Protein AF-A0A661CB21-F1 (afdb_monomer_lite)

pLDDT: mean 82.82, std 13.46, range [37.0, 96.12]

Structure (mmCIF, N/CA/C/O backbone):
data_AF-A0A661CB21-F1
#
_entry.id   AF-A0A661CB21-F1
#
loop_
_atom_site.group_PDB
_atom_site.id
_atom_site.type_symbol
_atom_site.label_atom_id
_atom_site.label_alt_id
_atom_site.label_comp_id
_atom_site.label_asym_id
_atom_site.label_entity_id
_atom_site.label_seq_id
_atom_site.pdbx_PDB_ins_code
_atom_site.Cartn_x
_atom_site.Cartn_y
_atom_site.Cartn_z
_atom_site.occupancy
_atom_site.B_iso_or_equiv
_atom_site.auth_seq_id
_atom_site.auth_comp_id
_atom_site.auth_asym_id
_atom_site.auth_atom_id
_atom_site.pdbx_PDB_model_num
ATOM 1 N N . MET A 1 1 ? -5.556 22.177 51.778 1.00 38.69 1 MET A N 1
ATOM 2 C CA . MET A 1 1 ? -5.861 21.137 50.770 1.00 38.69 1 MET A CA 1
ATOM 3 C C . MET A 1 1 ? -4.838 21.282 49.654 1.00 38.69 1 MET A C 1
ATOM 5 O O . MET A 1 1 ? -4.786 22.371 49.102 1.00 38.69 1 MET A O 1
ATOM 9 N N . PRO A 1 2 ? -3.964 20.295 49.397 1.00 37.00 2 PRO A N 1
ATOM 10 C CA . PRO A 1 2 ? -2.941 20.418 48.364 1.00 37.00 2 PRO A CA 1
ATOM 11 C C . PRO A 1 2 ? -3.509 20.103 46.971 1.00 37.00 2 PRO A C 1
ATOM 13 O O . PRO A 1 2 ? -4.378 19.240 46.826 1.00 37.00 2 PRO A O 1
ATOM 16 N N . ASP A 1 3 ? -3.006 20.837 45.980 1.00 40.47 3 ASP A N 1
ATOM 17 C CA . ASP A 1 3 ? -3.387 20.821 44.566 1.00 40.47 3 ASP A CA 1
ATOM 18 C C . ASP A 1 3 ? -3.252 19.432 43.920 1.00 40.47 3 ASP A C 1
ATOM 20 O O . ASP A 1 3 ? -2.169 18.842 43.856 1.00 40.47 3 ASP A O 1
ATOM 24 N N . LYS A 1 4 ? -4.363 18.916 43.387 1.00 44.66 4 LYS A N 1
ATOM 25 C CA . LYS A 1 4 ? -4.406 17.726 42.531 1.00 44.66 4 LYS A CA 1
ATOM 26 C C . LYS A 1 4 ? -4.179 18.157 41.081 1.00 44.66 4 LYS A C 1
ATOM 28 O O . LYS A 1 4 ? -5.160 18.401 40.394 1.00 44.66 4 LYS A O 1
ATOM 33 N N . ASN A 1 5 ? -2.922 18.287 40.643 1.00 45.09 5 ASN A N 1
ATOM 34 C CA . ASN A 1 5 ? -2.504 18.115 39.232 1.00 45.09 5 ASN A CA 1
ATOM 35 C C . ASN A 1 5 ? -0.985 18.287 39.022 1.00 45.09 5 ASN A C 1
ATOM 37 O O . ASN A 1 5 ? -0.533 18.909 38.063 1.00 45.09 5 ASN A O 1
ATOM 41 N N . SER A 1 6 ? -0.160 17.699 39.890 1.00 41.69 6 SER A N 1
ATOM 42 C CA . SER A 1 6 ? 1.266 17.529 39.584 1.00 41.69 6 SER A CA 1
ATOM 43 C C . SER A 1 6 ? 1.466 16.204 38.845 1.00 41.69 6 SER A C 1
ATOM 45 O O . SER A 1 6 ? 1.736 15.171 39.458 1.00 41.69 6 SER A O 1
ATOM 47 N N . PHE A 1 7 ? 1.270 16.211 37.524 1.00 49.69 7 PHE A N 1
ATOM 48 C CA . PHE A 1 7 ? 1.764 15.125 36.679 1.00 49.69 7 PHE A CA 1
ATOM 49 C C . PHE A 1 7 ? 3.298 15.186 36.686 1.00 49.69 7 PHE A C 1
ATOM 51 O O . PHE A 1 7 ? 3.899 16.182 36.274 1.00 49.69 7 PHE A O 1
ATOM 58 N N . TYR A 1 8 ? 3.928 14.131 37.204 1.00 47.91 8 TYR A N 1
ATOM 59 C CA . TYR A 1 8 ? 5.377 13.946 37.192 1.00 47.91 8 TYR A CA 1
ATOM 60 C C . TYR A 1 8 ? 5.830 13.721 35.743 1.00 47.91 8 TYR A C 1
ATOM 62 O O . TYR A 1 8 ? 5.805 12.600 35.252 1.00 47.91 8 TYR A O 1
ATOM 70 N N . TYR A 1 9 ? 6.208 14.793 35.049 1.00 51.44 9 TYR A N 1
ATOM 71 C CA . TYR A 1 9 ? 6.841 14.694 33.734 1.00 51.44 9 TYR A CA 1
ATOM 72 C C . TYR A 1 9 ? 8.337 14.427 33.901 1.00 51.44 9 TYR A C 1
ATOM 74 O O . TYR A 1 9 ? 9.032 15.200 34.573 1.00 51.44 9 TYR A O 1
ATOM 82 N N . ALA A 1 10 ? 8.849 13.371 33.268 1.00 58.44 10 ALA A N 1
ATOM 83 C CA . ALA A 1 10 ? 10.286 13.135 33.180 1.00 58.44 10 ALA A CA 1
ATOM 84 C C . ALA A 1 10 ? 10.960 14.291 32.400 1.00 58.44 10 ALA A C 1
ATOM 86 O O . ALA A 1 10 ? 10.355 14.842 31.476 1.00 58.44 10 ALA A O 1
ATOM 87 N N . PRO A 1 11 ? 12.217 14.679 32.701 1.00 55.19 11 PRO A N 1
ATOM 88 C CA . PRO A 1 11 ? 12.860 15.838 32.064 1.00 55.19 11 PRO A CA 1
ATOM 89 C C . PRO A 1 11 ? 12.918 15.749 30.528 1.00 55.19 11 PRO A C 1
ATOM 91 O O . PRO A 1 11 ? 12.901 16.773 29.848 1.00 55.19 11 PRO A O 1
ATOM 94 N N . TRP A 1 12 ? 12.938 14.526 29.987 1.00 51.81 12 TRP A N 1
ATOM 95 C CA . TRP A 1 12 ? 12.972 14.243 28.550 1.00 51.81 12 TRP A CA 1
ATOM 96 C C . TRP A 1 12 ? 11.578 14.201 27.894 1.00 51.81 12 TRP A C 1
ATOM 98 O O . TRP A 1 12 ? 11.475 14.450 26.695 1.00 51.81 12 TRP A O 1
ATOM 108 N N . GLU A 1 13 ? 10.491 13.995 28.651 1.00 50.34 13 GLU A N 1
ATOM 109 C CA . GLU A 1 13 ? 9.116 14.055 28.115 1.00 50.34 13 GLU A CA 1
ATOM 110 C C . GLU A 1 13 ? 8.744 15.467 27.663 1.00 50.34 13 GLU A C 1
ATOM 112 O O . GLU A 1 13 ? 8.087 15.637 26.641 1.00 50.34 13 GLU A O 1
ATOM 117 N N . ARG A 1 14 ? 9.219 16.500 28.370 1.00 51.09 14 ARG A N 1
ATOM 118 C CA . ARG A 1 14 ? 8.955 17.898 27.991 1.00 51.09 14 ARG A CA 1
ATOM 119 C C . ARG A 1 14 ? 9.637 18.289 26.682 1.00 51.09 14 ARG A C 1
ATOM 121 O O . ARG A 1 14 ? 9.083 19.088 25.934 1.00 51.09 14 ARG A O 1
ATOM 128 N N . ALA A 1 15 ? 10.826 17.748 26.412 1.00 57.62 15 ALA A N 1
ATOM 129 C CA . ALA A 1 15 ? 11.548 17.990 25.164 1.00 57.62 15 ALA A CA 1
ATOM 130 C C . ALA A 1 15 ? 10.889 17.248 23.989 1.00 57.62 15 ALA A C 1
ATOM 132 O O . ALA A 1 15 ? 10.688 17.846 22.933 1.00 57.62 15 ALA A O 1
ATOM 133 N N . TYR A 1 16 ? 10.468 15.996 24.209 1.00 51.69 16 TYR A N 1
ATOM 134 C CA . TYR A 1 16 ? 9.710 15.212 23.234 1.00 51.69 16 TYR A CA 1
ATOM 135 C C . TYR A 1 16 ? 8.370 15.877 22.889 1.00 51.69 16 TYR A C 1
ATOM 137 O O . TYR A 1 16 ? 8.095 16.111 21.720 1.00 51.69 16 TYR A O 1
ATOM 145 N N . GLN A 1 17 ? 7.585 16.301 23.885 1.00 49.56 17 GLN A N 1
ATOM 146 C CA . GLN A 1 17 ? 6.297 16.973 23.662 1.00 49.56 17 GLN A CA 1
ATOM 147 C C . GLN A 1 17 ? 6.430 18.321 22.935 1.00 49.56 17 GLN A C 1
ATOM 149 O O . GLN A 1 17 ? 5.557 18.673 22.145 1.00 49.56 17 GLN A O 1
ATOM 154 N N . ARG A 1 18 ? 7.521 19.073 23.139 1.00 52.81 18 ARG A N 1
ATOM 155 C CA . ARG A 1 18 ? 7.732 20.377 22.474 1.00 52.81 18 ARG A CA 1
ATOM 156 C C . ARG A 1 18 ? 8.032 20.267 20.980 1.00 52.81 18 ARG A C 1
ATOM 158 O O . ARG A 1 18 ? 7.760 21.214 20.252 1.00 52.81 18 ARG A O 1
ATOM 165 N N . ILE A 1 19 ? 8.615 19.149 20.548 1.00 55.50 19 ILE A N 1
ATOM 166 C CA . ILE A 1 19 ? 8.914 18.863 19.137 1.00 55.50 19 ILE A CA 1
ATOM 167 C C . ILE A 1 19 ? 7.769 18.058 18.506 1.00 55.50 19 ILE A C 1
ATOM 169 O O . ILE A 1 19 ? 7.395 18.317 17.365 1.00 55.50 19 ILE A O 1
ATOM 173 N N . ALA A 1 20 ? 7.175 17.130 19.262 1.00 52.09 20 ALA A N 1
ATOM 174 C CA . ALA A 1 20 ? 6.066 16.300 18.811 1.00 52.09 20 ALA A CA 1
ATOM 175 C C . ALA A 1 20 ? 4.809 17.124 18.535 1.00 52.09 20 ALA A C 1
ATOM 177 O O . ALA A 1 20 ? 4.203 16.916 17.502 1.00 52.09 20 ALA A O 1
ATOM 178 N N . THR A 1 21 ? 4.462 18.111 19.365 1.00 53.28 21 THR A N 1
ATOM 179 C CA . THR A 1 21 ? 3.230 18.902 19.173 1.00 53.28 21 THR A CA 1
ATOM 180 C C . THR A 1 21 ? 3.167 19.676 17.846 1.00 53.28 21 THR A C 1
ATOM 182 O O . THR A 1 21 ? 2.174 19.512 17.144 1.00 53.28 21 THR A O 1
ATOM 185 N N . PRO A 1 22 ? 4.189 20.443 17.405 1.00 53.16 22 PRO A N 1
ATOM 186 C CA . PRO A 1 22 ? 4.148 21.094 16.093 1.00 53.16 22 PRO A CA 1
ATOM 187 C C . PRO A 1 22 ? 4.263 20.109 14.919 1.00 53.16 22 PRO A C 1
ATOM 189 O O . PRO A 1 22 ? 3.729 20.389 13.849 1.00 53.16 22 PRO A O 1
ATOM 192 N N . PHE A 1 23 ? 4.921 18.957 15.092 1.00 48.41 23 PHE A N 1
ATOM 193 C CA . PHE A 1 23 ? 4.996 17.916 14.058 1.00 48.41 23 PHE A CA 1
ATOM 194 C C . PHE A 1 23 ? 3.687 17.114 13.947 1.00 48.41 23 PHE A C 1
ATOM 196 O O . PHE A 1 23 ? 3.221 16.846 12.846 1.00 48.41 23 PHE A O 1
ATOM 203 N N . GLU A 1 24 ? 3.039 16.802 15.068 1.00 49.81 24 GLU A N 1
ATOM 204 C CA . GLU A 1 24 ? 1.700 16.207 15.146 1.00 49.81 24 GLU A CA 1
ATOM 205 C C . GLU A 1 24 ? 0.646 17.158 14.587 1.00 49.81 24 GLU A C 1
ATOM 207 O O . GLU A 1 24 ? -0.225 16.717 13.846 1.00 49.81 24 GLU A O 1
ATOM 212 N N . GLU A 1 25 ? 0.743 18.457 14.877 1.00 53.53 25 GLU A N 1
ATOM 213 C CA . GLU A 1 25 ? -0.159 19.480 14.341 1.00 53.53 25 GLU A CA 1
ATOM 214 C C . GLU A 1 25 ? 0.072 19.721 12.834 1.00 53.53 25 GLU A C 1
ATOM 216 O O . GLU A 1 25 ? -0.876 19.983 12.088 1.00 53.53 25 GLU A O 1
ATOM 221 N N . PHE A 1 26 ? 1.313 19.553 12.357 1.00 49.75 26 PHE A N 1
ATOM 222 C CA . PHE A 1 26 ? 1.671 19.539 10.933 1.00 49.75 26 PHE A CA 1
ATOM 223 C C . PHE A 1 26 ? 1.127 18.293 10.216 1.00 49.75 26 PHE A C 1
ATOM 225 O O . PHE A 1 26 ? 0.548 18.426 9.136 1.00 49.75 26 PHE A O 1
ATOM 232 N N . ILE A 1 27 ? 1.231 17.114 10.840 1.00 48.84 27 ILE A N 1
ATOM 233 C CA . ILE A 1 27 ? 0.653 15.846 10.362 1.00 48.84 27 ILE A CA 1
ATOM 234 C C . ILE A 1 27 ? -0.885 15.877 10.396 1.00 48.84 27 ILE A C 1
ATOM 236 O O . ILE A 1 27 ? -1.529 15.327 9.504 1.00 48.84 27 ILE A O 1
ATOM 240 N N . HIS A 1 28 ? -1.496 16.560 11.370 1.00 52.75 28 HIS A N 1
ATOM 241 C CA . HIS A 1 28 ? -2.956 16.68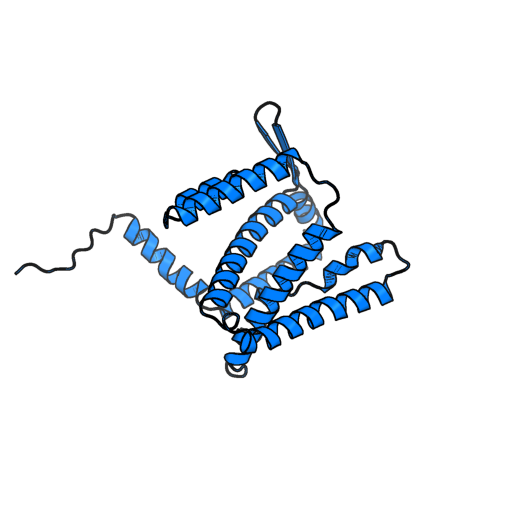2 11.487 1.00 52.75 28 HIS A CA 1
ATOM 242 C C . HIS A 1 28 ? -3.597 17.513 10.369 1.00 52.75 28 HIS A C 1
ATOM 244 O O . HIS A 1 28 ? -4.815 17.473 10.179 1.00 52.75 28 HIS A O 1
ATOM 250 N N . ARG A 1 29 ? -2.806 18.256 9.590 1.00 61.16 29 ARG A N 1
ATOM 251 C CA . ARG A 1 29 ? -3.301 18.952 8.403 1.00 61.16 29 ARG A CA 1
ATOM 252 C C . ARG A 1 29 ? -3.173 18.028 7.194 1.00 61.16 29 ARG A C 1
ATOM 254 O O . ARG A 1 29 ? -2.148 18.032 6.524 1.00 61.16 29 ARG A O 1
ATOM 261 N N . GLN A 1 30 ? -4.251 17.310 6.860 1.00 60.81 30 GLN A N 1
ATOM 262 C CA . GLN A 1 30 ? -4.368 16.495 5.631 1.00 60.81 30 GLN A CA 1
ATOM 263 C C . GLN A 1 30 ? -3.854 17.219 4.368 1.00 60.81 30 GLN A C 1
ATOM 265 O O . GLN A 1 30 ? -3.248 16.602 3.495 1.00 60.81 30 GLN A O 1
ATOM 270 N N . THR A 1 31 ? -4.038 18.541 4.282 1.00 66.38 31 THR A N 1
ATOM 271 C CA . THR A 1 31 ? -3.541 19.373 3.173 1.00 66.38 31 THR A CA 1
ATOM 272 C C . THR A 1 31 ? -2.013 19.403 3.079 1.00 66.38 31 THR A C 1
ATOM 274 O O . THR A 1 31 ? -1.461 19.391 1.983 1.00 66.38 31 THR A O 1
ATOM 277 N N . THR A 1 32 ? -1.318 19.434 4.215 1.00 73.88 32 THR A N 1
ATOM 278 C CA . THR A 1 32 ? 0.144 19.506 4.278 1.00 73.88 32 THR A CA 1
ATOM 279 C C . THR A 1 32 ? 0.782 18.222 3.758 1.00 73.88 32 THR A C 1
ATOM 281 O O . THR A 1 32 ? 1.721 18.282 2.966 1.00 73.88 32 THR A O 1
ATOM 284 N N . THR A 1 33 ? 0.235 17.067 4.144 1.00 76.88 33 THR A N 1
ATOM 285 C CA . THR A 1 33 ? 0.700 15.753 3.679 1.00 76.88 33 THR A CA 1
ATOM 286 C C . THR A 1 33 ? 0.529 15.603 2.167 1.00 76.88 33 THR A C 1
ATOM 288 O O . THR A 1 33 ? 1.455 15.162 1.490 1.00 76.88 33 THR A O 1
ATOM 291 N N . GLY A 1 34 ? -0.607 16.052 1.616 1.00 78.25 34 GLY A N 1
ATOM 292 C CA . GLY A 1 34 ? -0.852 16.032 0.169 1.00 78.25 34 GLY A CA 1
ATOM 293 C C . GLY A 1 34 ? 0.114 16.917 -0.626 1.00 78.25 34 GLY A C 1
ATOM 294 O O . GLY A 1 34 ? 0.629 16.502 -1.663 1.00 78.25 34 GLY A O 1
ATOM 295 N N . ILE A 1 35 ? 0.414 18.120 -0.122 1.00 81.06 35 ILE A N 1
ATOM 296 C CA . ILE A 1 35 ? 1.405 19.014 -0.743 1.00 81.06 35 ILE A CA 1
ATOM 297 C C . ILE A 1 35 ? 2.803 18.393 -0.682 1.00 81.06 35 ILE A C 1
ATOM 299 O O . ILE A 1 35 ? 3.520 18.417 -1.679 1.00 81.06 35 ILE A O 1
ATOM 303 N N . LEU A 1 36 ? 3.188 17.823 0.464 1.00 86.56 36 LEU A N 1
ATOM 304 C CA . LEU A 1 36 ? 4.494 17.188 0.628 1.00 86.56 36 LEU A CA 1
ATOM 305 C C . LEU A 1 36 ? 4.679 16.026 -0.357 1.00 86.56 36 LEU A C 1
ATOM 307 O O . LEU A 1 36 ? 5.707 15.968 -1.027 1.00 86.56 36 LEU A O 1
ATOM 311 N N . LEU A 1 37 ? 3.668 15.162 -0.502 1.00 86.25 37 LEU A N 1
ATOM 312 C CA . LEU A 1 37 ? 3.674 14.064 -1.474 1.00 86.25 37 LEU A CA 1
ATOM 313 C C . LEU A 1 37 ? 3.886 14.584 -2.903 1.00 86.25 37 LEU A C 1
ATOM 315 O O . LEU A 1 37 ? 4.735 14.073 -3.632 1.00 86.25 37 LEU A O 1
ATOM 319 N N . MET A 1 38 ? 3.163 15.642 -3.282 1.00 83.31 38 MET A N 1
ATOM 320 C CA . MET A 1 38 ? 3.285 16.260 -4.604 1.00 83.31 38 MET A CA 1
ATOM 321 C C . MET A 1 38 ? 4.685 16.840 -4.840 1.00 83.31 38 MET A C 1
ATOM 323 O O . MET A 1 38 ? 5.263 16.640 -5.906 1.00 83.31 38 MET A O 1
ATOM 327 N N . VAL A 1 39 ? 5.260 17.515 -3.841 1.00 90.50 39 VAL A N 1
ATOM 328 C CA . VAL A 1 39 ? 6.633 18.034 -3.911 1.00 90.50 39 VAL A CA 1
ATOM 329 C C . VAL A 1 39 ? 7.638 16.891 -4.063 1.00 90.50 39 VAL A C 1
ATOM 331 O O . VAL A 1 39 ? 8.506 16.968 -4.929 1.00 90.50 39 VAL A O 1
ATOM 334 N N . CYS A 1 40 ? 7.503 15.812 -3.288 1.00 91.94 40 CYS A N 1
ATOM 335 C CA . CYS A 1 40 ? 8.353 14.627 -3.416 1.00 91.94 40 CYS A CA 1
ATOM 336 C C . CYS A 1 40 ? 8.252 13.990 -4.810 1.00 91.94 40 CYS A C 1
ATOM 338 O O . CYS A 1 40 ? 9.284 13.667 -5.396 1.00 91.94 40 CYS A O 1
ATOM 340 N N . ALA A 1 41 ? 7.045 13.869 -5.371 1.00 90.12 41 ALA A N 1
ATOM 341 C CA . ALA A 1 41 ? 6.837 13.344 -6.720 1.00 90.12 41 ALA A CA 1
ATOM 342 C C . ALA A 1 41 ? 7.489 14.231 -7.794 1.00 90.12 41 ALA A C 1
ATOM 344 O O . ALA A 1 41 ? 8.167 13.730 -8.690 1.00 90.12 41 ALA A O 1
ATOM 345 N N . VAL A 1 42 ? 7.352 15.556 -7.678 1.00 93.06 42 VAL A N 1
ATOM 346 C CA . VAL A 1 42 ? 8.012 16.509 -8.585 1.00 93.06 42 VAL A CA 1
ATOM 347 C C . VAL A 1 42 ? 9.534 16.411 -8.473 1.00 93.06 42 VAL A C 1
ATOM 349 O O . VAL A 1 42 ? 10.214 16.368 -9.495 1.00 93.06 42 VAL A O 1
ATOM 352 N N . ILE A 1 43 ? 10.081 16.321 -7.257 1.00 94.94 43 ILE A N 1
ATOM 353 C CA . ILE A 1 43 ? 11.521 16.120 -7.044 1.00 94.94 43 ILE A CA 1
ATOM 354 C C . ILE A 1 43 ? 11.979 14.805 -7.686 1.00 94.94 43 ILE A C 1
ATOM 356 O O . ILE A 1 43 ? 12.987 14.800 -8.390 1.00 94.94 43 ILE A O 1
ATOM 360 N N . ALA A 1 44 ? 11.232 13.714 -7.499 1.00 92.56 44 ALA A N 1
ATOM 361 C CA . ALA A 1 44 ? 11.543 12.424 -8.109 1.00 92.56 44 ALA A CA 1
ATOM 362 C C . ALA A 1 44 ? 11.551 12.508 -9.644 1.00 92.56 44 ALA A C 1
ATOM 364 O O . ALA A 1 44 ? 12.485 12.013 -10.271 1.00 92.56 44 ALA A O 1
ATOM 365 N N . LEU A 1 45 ? 10.581 13.204 -10.251 1.00 93.69 45 LEU A N 1
ATOM 366 C CA . LEU A 1 45 ? 10.549 13.448 -11.697 1.00 93.69 45 LEU A CA 1
ATOM 367 C C . LEU A 1 45 ? 11.735 14.293 -12.175 1.00 93.69 45 LEU A C 1
ATOM 369 O O . LEU A 1 45 ? 12.326 13.973 -13.206 1.00 93.69 45 LEU A O 1
ATOM 373 N N . ILE A 1 46 ? 12.106 15.347 -11.440 1.00 96.12 46 ILE A N 1
ATOM 374 C CA . ILE A 1 46 ? 13.276 16.174 -11.770 1.00 96.12 46 ILE A CA 1
ATOM 375 C C . ILE A 1 46 ? 14.543 15.318 -11.734 1.00 96.12 46 ILE A C 1
ATOM 377 O O . ILE A 1 46 ? 15.311 15.340 -12.692 1.00 96.12 46 ILE A O 1
ATOM 381 N N . ILE A 1 47 ? 14.743 14.530 -10.673 1.00 94.38 47 ILE A N 1
ATOM 382 C CA . ILE A 1 47 ? 15.898 13.632 -10.550 1.00 94.38 47 ILE A CA 1
ATOM 383 C C . ILE A 1 47 ? 15.908 12.629 -11.708 1.00 94.38 47 ILE A C 1
ATOM 385 O O . ILE A 1 47 ? 16.938 12.492 -12.370 1.00 94.38 47 ILE A O 1
ATOM 389 N N . ALA A 1 48 ? 14.764 12.002 -11.999 1.00 92.50 48 ALA A N 1
ATOM 390 C CA . ALA A 1 48 ? 14.624 10.991 -13.044 1.00 92.50 48 ALA A CA 1
ATOM 391 C C . ALA A 1 48 ? 14.921 11.509 -14.461 1.00 92.50 48 ALA A C 1
ATOM 393 O O . ALA A 1 48 ? 15.358 10.739 -15.309 1.00 92.50 48 ALA A O 1
ATOM 394 N N . ASN A 1 49 ? 14.716 12.804 -14.714 1.00 95.44 49 ASN A N 1
ATOM 395 C CA . ASN A 1 49 ? 14.969 13.444 -16.011 1.00 95.44 49 ASN A CA 1
ATOM 396 C C . ASN A 1 49 ? 16.263 14.280 -16.033 1.00 95.44 49 ASN A C 1
ATOM 398 O O . ASN A 1 49 ? 16.495 15.044 -16.970 1.00 95.44 49 ASN A O 1
ATOM 402 N N . SER A 1 50 ? 17.100 14.172 -15.001 1.00 94.19 50 SER A N 1
ATOM 403 C CA . SER A 1 50 ? 18.346 14.935 -14.873 1.00 94.19 50 SER A CA 1
ATOM 404 C C . SER A 1 50 ? 19.584 14.049 -15.015 1.00 94.19 50 SER A C 1
ATOM 406 O O . SER A 1 50 ? 19.507 12.823 -14.976 1.00 94.19 50 SER A O 1
ATOM 408 N N . SER A 1 51 ? 20.761 14.675 -15.082 1.00 93.50 51 SER A N 1
ATOM 409 C CA . SER A 1 51 ? 22.056 13.979 -15.040 1.00 93.50 51 SER A CA 1
ATOM 410 C C . SER A 1 51 ? 22.309 13.206 -13.736 1.00 93.50 51 SER A C 1
ATOM 412 O O . SER A 1 51 ? 23.245 12.414 -13.673 1.00 93.50 51 SER A O 1
ATOM 414 N N . TYR A 1 52 ? 21.489 13.408 -12.699 1.00 91.44 52 TYR A N 1
ATOM 415 C CA . TYR A 1 52 ? 21.565 12.659 -11.444 1.00 91.44 52 TYR A CA 1
ATOM 416 C C . TYR A 1 52 ? 20.850 11.301 -11.494 1.00 91.44 52 TYR A C 1
ATOM 418 O O . TYR A 1 52 ? 20.960 10.541 -10.530 1.00 91.44 52 TYR A O 1
ATOM 426 N N . PHE A 1 53 ? 20.148 10.976 -12.589 1.00 91.94 53 PHE A N 1
ATOM 427 C CA . PHE A 1 53 ? 19.409 9.720 -12.734 1.00 91.94 53 PHE A CA 1
ATOM 428 C C . PHE A 1 53 ? 20.287 8.492 -12.473 1.00 91.94 53 PHE A C 1
ATOM 430 O O . PHE A 1 53 ? 19.916 7.654 -11.656 1.00 91.94 53 PHE A O 1
ATOM 437 N N . ASP A 1 54 ? 21.469 8.405 -13.090 1.00 91.69 54 ASP A N 1
ATOM 438 C CA . ASP A 1 54 ? 22.332 7.225 -12.958 1.00 91.69 54 ASP A CA 1
ATOM 439 C C . ASP A 1 54 ? 22.812 7.017 -11.518 1.00 91.69 54 ASP A C 1
ATOM 441 O O . ASP A 1 54 ? 22.774 5.899 -11.003 1.00 91.69 54 ASP A O 1
ATOM 445 N N . ALA A 1 55 ? 23.208 8.097 -10.837 1.00 92.00 55 ALA A N 1
ATOM 446 C CA . ALA A 1 55 ? 23.634 8.042 -9.440 1.00 92.00 55 ALA A CA 1
ATOM 447 C C . ALA A 1 55 ? 22.482 7.621 -8.513 1.00 92.00 55 ALA A C 1
ATOM 449 O O . ALA A 1 55 ? 22.663 6.783 -7.629 1.00 92.00 55 ALA A O 1
ATOM 450 N N . TYR A 1 56 ? 21.283 8.163 -8.741 1.00 91.56 56 TYR A N 1
ATOM 451 C CA . TYR A 1 56 ? 20.084 7.805 -7.986 1.00 91.56 56 TYR A CA 1
ATOM 452 C C . TYR A 1 56 ? 19.661 6.350 -8.237 1.00 91.56 56 TYR A C 1
ATOM 454 O O . TYR A 1 56 ? 19.373 5.609 -7.297 1.00 91.56 56 TYR A O 1
ATOM 462 N N . ASN A 1 57 ? 19.695 5.909 -9.494 1.00 91.06 57 ASN A N 1
ATOM 463 C CA . ASN A 1 57 ? 19.320 4.558 -9.886 1.00 91.06 57 ASN A CA 1
ATOM 464 C C . ASN A 1 57 ? 20.297 3.511 -9.328 1.00 91.06 57 ASN A C 1
ATOM 466 O O . ASN A 1 57 ? 19.862 2.475 -8.825 1.00 91.06 57 ASN A O 1
ATOM 470 N N . GLN A 1 58 ? 21.605 3.796 -9.347 1.00 91.56 58 GLN A N 1
ATOM 471 C CA . GLN A 1 58 ? 22.621 2.944 -8.720 1.00 91.56 58 GLN A CA 1
ATOM 472 C C . GLN A 1 58 ? 22.451 2.865 -7.203 1.00 91.56 58 GLN A C 1
ATOM 474 O O . GLN A 1 58 ? 22.591 1.784 -6.635 1.00 91.56 58 GLN A O 1
ATOM 479 N N . LEU A 1 59 ? 22.114 3.979 -6.546 1.00 91.19 59 LEU A N 1
ATOM 480 C CA . LEU A 1 59 ? 21.834 3.989 -5.113 1.00 91.19 59 LEU A CA 1
ATOM 481 C C . LEU A 1 59 ? 20.629 3.097 -4.783 1.00 91.19 59 LEU A C 1
ATOM 483 O O . LEU A 1 59 ? 20.729 2.227 -3.920 1.00 91.19 59 LEU A O 1
ATOM 487 N N . LEU A 1 60 ? 19.514 3.257 -5.499 1.00 89.94 60 LEU A N 1
ATOM 488 C CA . LEU A 1 60 ? 18.302 2.460 -5.288 1.00 89.94 60 LEU A CA 1
ATOM 489 C C . LEU A 1 60 ? 18.504 0.966 -5.575 1.00 89.94 60 LEU A C 1
ATOM 491 O O . LEU A 1 60 ? 17.956 0.121 -4.866 1.00 89.94 60 LEU A O 1
ATOM 495 N N . HIS A 1 61 ? 19.312 0.626 -6.577 1.00 92.44 61 HIS A N 1
ATOM 496 C CA . HIS A 1 61 ? 19.618 -0.764 -6.926 1.00 92.44 61 HIS A CA 1
ATOM 497 C C . HIS A 1 61 ? 20.855 -1.315 -6.210 1.00 92.44 61 HIS A C 1
ATOM 499 O O . HIS A 1 61 ? 21.242 -2.463 -6.447 1.00 92.44 61 HIS A O 1
ATOM 505 N N . SER A 1 62 ? 21.4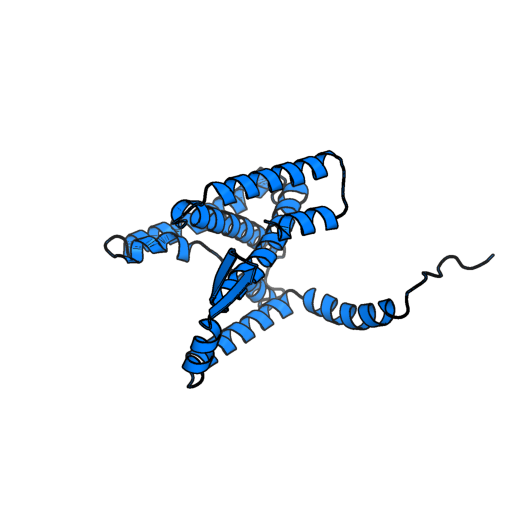59 -0.538 -5.305 1.00 89.25 62 SER A N 1
ATOM 506 C CA . SER A 1 62 ? 22.552 -1.020 -4.467 1.00 89.25 62 SER A CA 1
ATOM 507 C C . SER A 1 62 ? 22.066 -2.191 -3.618 1.00 89.25 62 SER A C 1
ATOM 509 O O . SER A 1 62 ? 20.984 -2.161 -3.026 1.00 89.25 62 SER A O 1
ATOM 511 N N . LYS A 1 63 ? 22.840 -3.276 -3.617 1.00 88.19 63 LYS A N 1
ATOM 512 C CA . LYS A 1 63 ? 22.462 -4.495 -2.911 1.00 88.19 63 LYS A CA 1
ATOM 513 C C . LYS A 1 63 ? 22.839 -4.378 -1.445 1.00 88.19 63 LYS A C 1
ATOM 515 O O . LYS A 1 63 ? 24.014 -4.217 -1.121 1.00 88.19 63 LYS A O 1
ATOM 520 N N . MET A 1 64 ? 21.851 -4.518 -0.572 1.00 85.12 64 MET A N 1
ATOM 521 C CA . MET A 1 64 ? 22.068 -4.663 0.859 1.00 85.12 64 MET A CA 1
ATOM 522 C C . MET A 1 64 ? 21.748 -6.094 1.264 1.00 85.12 64 MET A C 1
ATOM 524 O O . MET A 1 64 ? 20.639 -6.590 1.050 1.00 85.12 64 MET A O 1
ATOM 528 N N . ALA A 1 65 ? 22.744 -6.755 1.848 1.00 84.62 65 ALA A N 1
ATOM 529 C CA . ALA A 1 65 ? 22.604 -8.097 2.376 1.00 84.62 65 ALA A CA 1
ATOM 530 C C . ALA A 1 65 ? 22.763 -8.088 3.896 1.00 84.62 65 ALA A C 1
ATOM 532 O O . ALA A 1 65 ? 23.729 -7.533 4.420 1.00 84.62 65 ALA A O 1
ATOM 533 N N . ILE A 1 66 ? 21.837 -8.746 4.587 1.00 82.56 66 ILE A N 1
ATOM 534 C CA . ILE A 1 66 ? 21.950 -9.060 6.010 1.00 82.56 66 ILE A CA 1
ATOM 535 C C . ILE A 1 66 ? 22.221 -10.559 6.100 1.00 82.56 66 ILE A C 1
ATOM 537 O O . ILE A 1 66 ? 21.433 -11.375 5.619 1.00 82.56 66 ILE A O 1
ATOM 541 N N . SER A 1 67 ? 23.362 -10.925 6.681 1.00 84.44 67 SER A N 1
ATOM 542 C CA . SER A 1 67 ? 23.766 -12.321 6.858 1.00 84.44 67 SER A CA 1
ATOM 543 C C . SER A 1 67 ? 23.994 -12.639 8.330 1.00 84.44 67 SER A C 1
ATOM 545 O O . SER A 1 67 ? 24.801 -11.977 8.984 1.00 84.44 67 SER A O 1
ATOM 547 N N . ILE A 1 68 ? 23.324 -13.676 8.833 1.00 83.06 68 ILE A N 1
ATOM 548 C CA . ILE A 1 68 ? 23.492 -14.203 10.191 1.00 83.06 68 ILE A CA 1
ATOM 549 C C . ILE A 1 68 ? 23.752 -15.709 10.070 1.00 83.06 68 ILE A C 1
ATOM 551 O O . ILE A 1 68 ? 22.843 -16.496 9.809 1.00 83.06 68 ILE A O 1
ATOM 555 N N . GLY A 1 69 ? 25.010 -16.126 10.237 1.00 86.25 69 GLY A N 1
ATOM 556 C CA . GLY A 1 69 ? 25.408 -17.526 10.057 1.00 86.25 69 GLY A CA 1
ATOM 557 C C . GLY A 1 69 ? 25.167 -18.015 8.623 1.00 86.25 69 GLY A C 1
ATOM 558 O O . GLY A 1 69 ? 25.703 -17.441 7.679 1.00 86.25 69 GLY A O 1
ATOM 559 N N . SER A 1 70 ? 24.370 -19.075 8.458 1.00 82.38 70 SER A N 1
ATOM 560 C CA . SER A 1 70 ? 23.972 -19.618 7.146 1.00 82.38 70 SER A CA 1
ATOM 561 C C . SER A 1 70 ? 22.774 -18.904 6.511 1.00 82.38 70 SER A C 1
ATOM 563 O O . SER A 1 70 ? 22.459 -19.162 5.350 1.00 82.38 70 SER A O 1
ATOM 565 N N . TRP A 1 71 ? 22.094 -18.023 7.247 1.00 77.94 71 TRP A N 1
ATOM 566 C CA . TRP A 1 71 ? 20.951 -17.275 6.741 1.00 77.94 71 TRP A CA 1
ATOM 567 C C . TRP A 1 71 ? 21.421 -15.981 6.082 1.00 77.94 71 TRP A C 1
ATOM 569 O O . TRP A 1 71 ? 22.183 -15.213 6.675 1.00 77.94 71 TRP A O 1
ATOM 579 N N . LYS A 1 72 ? 20.971 -15.742 4.849 1.00 83.56 72 LYS A N 1
ATOM 580 C CA . LYS A 1 72 ? 21.305 -14.554 4.066 1.00 83.56 72 LYS A CA 1
ATOM 581 C C . LYS A 1 72 ? 20.052 -14.047 3.367 1.00 83.56 72 LYS A C 1
ATOM 583 O O . LYS A 1 72 ? 19.467 -14.769 2.565 1.00 83.56 72 LYS A O 1
ATOM 588 N N . ILE A 1 73 ? 19.698 -12.797 3.636 1.00 82.25 73 ILE A N 1
ATOM 589 C CA . ILE A 1 73 ? 18.712 -12.047 2.860 1.00 82.25 73 ILE A CA 1
ATOM 590 C C . ILE A 1 73 ? 19.462 -10.968 2.089 1.00 82.25 73 ILE A C 1
ATOM 592 O O . ILE A 1 73 ? 20.186 -10.175 2.686 1.00 82.25 73 ILE A O 1
ATOM 596 N N . GLU A 1 74 ? 19.317 -10.958 0.766 1.00 85.88 74 GLU A N 1
ATOM 597 C CA . GLU A 1 74 ? 19.939 -9.985 -0.134 1.00 85.88 74 GLU A CA 1
ATOM 598 C C . GLU A 1 74 ? 18.863 -9.383 -1.032 1.00 85.88 74 GLU A C 1
ATOM 600 O O . GLU A 1 74 ? 18.303 -10.071 -1.882 1.00 85.88 74 GLU A O 1
ATOM 605 N N . HIS A 1 75 ? 18.616 -8.089 -0.861 1.00 86.62 75 HIS A N 1
ATOM 606 C CA . HIS A 1 75 ? 17.688 -7.330 -1.690 1.00 86.62 75 HIS A CA 1
ATOM 607 C C . HIS A 1 75 ? 18.298 -5.976 -2.059 1.00 86.62 75 HIS A C 1
ATOM 609 O O . HIS A 1 75 ? 19.273 -5.521 -1.454 1.00 86.62 75 HIS A O 1
ATOM 615 N N . SER A 1 76 ? 17.750 -5.327 -3.085 1.00 92.06 76 SER A N 1
ATOM 616 C CA . SER A 1 76 ? 18.117 -3.946 -3.396 1.00 92.06 76 SER A CA 1
ATOM 617 C C . SER A 1 76 ? 17.622 -2.999 -2.302 1.00 92.06 76 SER A C 1
ATOM 619 O O . SER A 1 76 ? 16.633 -3.282 -1.621 1.00 92.06 76 SER A O 1
ATOM 621 N N . LEU A 1 77 ? 18.283 -1.851 -2.151 1.00 90.56 77 LEU A N 1
ATOM 622 C CA . LEU A 1 77 ? 17.831 -0.782 -1.261 1.00 90.56 77 LEU A CA 1
ATOM 623 C C . LEU A 1 77 ? 16.376 -0.384 -1.561 1.00 90.56 77 LEU A C 1
ATOM 625 O O . LEU A 1 77 ? 15.589 -0.208 -0.637 1.00 90.56 77 LEU A O 1
ATOM 629 N N . HIS A 1 78 ? 16.000 -0.315 -2.839 1.00 90.38 78 HIS A N 1
ATOM 630 C CA . HIS A 1 78 ? 14.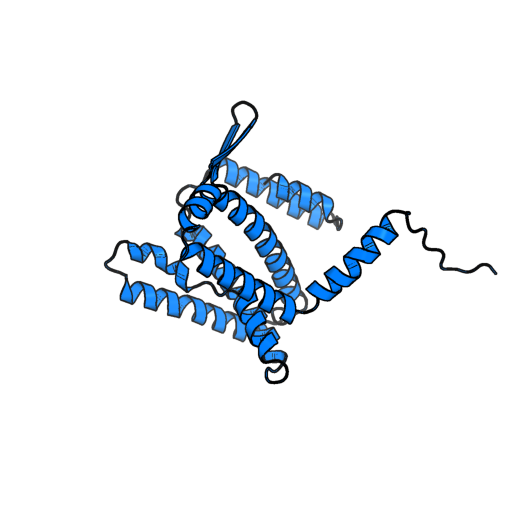631 -0.038 -3.270 1.00 90.38 78 HIS A CA 1
ATOM 631 C C . HIS A 1 78 ? 13.619 -1.051 -2.724 1.00 90.38 78 HIS A C 1
ATOM 633 O O . HIS A 1 78 ? 12.564 -0.654 -2.240 1.00 90.38 78 HIS A O 1
ATOM 639 N N . HIS A 1 79 ? 13.944 -2.345 -2.751 1.00 89.19 79 HIS A N 1
ATOM 640 C CA . HIS A 1 79 ? 13.049 -3.378 -2.234 1.00 89.19 79 HIS A CA 1
ATOM 641 C C . HIS A 1 79 ? 12.898 -3.287 -0.711 1.00 89.19 79 HIS A C 1
ATOM 643 O O . HIS A 1 79 ? 11.780 -3.302 -0.215 1.00 89.19 79 HIS A O 1
ATOM 649 N N . TRP A 1 80 ? 13.995 -3.060 0.023 1.00 90.62 80 TRP A N 1
ATOM 650 C CA . TRP A 1 80 ? 13.945 -2.817 1.472 1.00 90.62 80 TRP A CA 1
ATOM 651 C C . TRP A 1 80 ? 13.085 -1.603 1.844 1.00 90.62 80 TRP A C 1
ATOM 653 O O . TRP A 1 80 ? 12.325 -1.654 2.811 1.00 90.62 80 TRP A O 1
ATOM 663 N N . ILE A 1 81 ? 13.213 -0.508 1.087 1.00 92.06 81 ILE A N 1
ATOM 664 C CA . ILE A 1 81 ? 12.408 0.701 1.292 1.00 92.06 81 ILE A CA 1
ATOM 665 C C . ILE A 1 81 ? 10.932 0.400 1.030 1.00 92.06 81 ILE A C 1
ATOM 667 O O . ILE A 1 81 ? 10.097 0.756 1.859 1.00 92.06 81 ILE A O 1
ATOM 671 N N . ASN A 1 82 ? 10.617 -0.265 -0.083 1.00 91.81 82 ASN A N 1
ATOM 672 C CA . ASN A 1 82 ? 9.238 -0.590 -0.437 1.00 91.81 82 ASN A CA 1
ATOM 673 C C . ASN A 1 82 ? 8.607 -1.517 0.598 1.00 91.81 82 ASN A C 1
ATOM 675 O O . ASN A 1 82 ? 7.571 -1.163 1.146 1.00 91.81 82 ASN A O 1
ATOM 679 N N . ASP A 1 83 ? 9.243 -2.631 0.949 1.00 88.88 83 ASP A N 1
ATOM 680 C CA . ASP A 1 83 ? 8.681 -3.573 1.919 1.00 88.88 83 ASP A CA 1
ATOM 681 C C . ASP A 1 83 ? 8.491 -2.918 3.292 1.00 88.88 83 ASP A C 1
ATOM 683 O O . ASP A 1 83 ? 7.432 -3.053 3.909 1.00 88.88 83 ASP A O 1
ATOM 687 N N . GLY A 1 84 ? 9.470 -2.132 3.754 1.00 90.75 84 GLY A N 1
ATOM 688 C CA . GLY A 1 84 ? 9.384 -1.429 5.034 1.00 90.75 84 GLY A CA 1
ATOM 689 C C . GLY A 1 84 ? 8.277 -0.371 5.068 1.00 90.75 84 GLY A C 1
ATOM 690 O O . GLY A 1 84 ? 7.439 -0.375 5.975 1.00 90.75 84 GLY A O 1
ATOM 691 N N . LEU A 1 85 ? 8.247 0.531 4.081 1.00 91.69 85 LEU A N 1
ATOM 692 C CA . LEU A 1 85 ? 7.249 1.604 4.025 1.00 91.69 85 LEU A CA 1
ATOM 693 C C . LEU A 1 85 ? 5.844 1.062 3.745 1.00 91.69 85 LEU A C 1
ATOM 695 O O . LEU A 1 85 ? 4.897 1.501 4.399 1.00 91.69 85 LEU A O 1
ATOM 699 N N . MET A 1 86 ? 5.701 0.084 2.845 1.00 89.25 86 MET A N 1
ATOM 700 C CA . MET A 1 86 ? 4.408 -0.534 2.535 1.00 89.25 86 MET A CA 1
ATOM 701 C C . MET A 1 86 ? 3.865 -1.335 3.719 1.00 89.25 86 MET A C 1
ATOM 703 O O . MET A 1 86 ? 2.660 -1.300 3.960 1.00 89.25 86 MET A O 1
ATOM 707 N N . THR A 1 87 ? 4.722 -1.987 4.514 1.00 90.25 87 THR A N 1
ATOM 708 C CA . THR A 1 87 ? 4.290 -2.660 5.753 1.00 90.25 87 THR A CA 1
ATOM 709 C C . THR A 1 87 ? 3.680 -1.665 6.740 1.00 90.25 87 THR A C 1
ATOM 711 O O . THR A 1 87 ? 2.610 -1.914 7.295 1.00 90.25 87 THR A O 1
ATOM 714 N N . ILE A 1 88 ? 4.318 -0.505 6.935 1.00 89.88 88 ILE A N 1
ATOM 715 C CA . ILE A 1 88 ? 3.788 0.553 7.810 1.00 89.88 88 ILE A CA 1
ATOM 716 C C . ILE A 1 88 ? 2.494 1.137 7.228 1.00 89.88 88 ILE A C 1
ATOM 718 O O . ILE A 1 88 ? 1.525 1.331 7.965 1.00 89.88 88 ILE A O 1
ATOM 722 N N . PHE A 1 89 ? 2.456 1.385 5.917 1.00 87.06 89 PHE A N 1
ATOM 723 C CA . PHE A 1 89 ? 1.276 1.897 5.222 1.00 87.06 89 PHE A CA 1
ATOM 724 C C . PHE A 1 89 ? 0.074 0.958 5.389 1.00 87.06 89 PHE A C 1
ATOM 726 O O . PHE A 1 89 ? -0.959 1.376 5.913 1.00 87.06 89 PHE A O 1
ATOM 733 N N . PHE A 1 90 ? 0.224 -0.329 5.058 1.00 87.06 90 PHE A N 1
ATOM 734 C CA . PHE A 1 90 ? -0.855 -1.309 5.193 1.00 87.06 90 PHE A CA 1
ATOM 735 C C . PHE A 1 90 ? -1.224 -1.617 6.640 1.00 87.06 90 PHE A C 1
ATOM 737 O O . PHE A 1 90 ? -2.375 -1.954 6.910 1.00 87.06 90 PHE A O 1
ATOM 744 N N . PHE A 1 91 ? -0.306 -1.447 7.593 1.00 88.25 91 PHE A N 1
ATOM 745 C CA . PHE A 1 91 ? -0.655 -1.500 9.009 1.00 88.25 91 PHE A CA 1
ATOM 746 C C . PHE A 1 91 ? -1.636 -0.380 9.386 1.00 88.25 91 PHE A C 1
ATOM 748 O O . PHE A 1 91 ? -2.668 -0.649 10.004 1.00 88.25 91 PHE A O 1
ATOM 755 N N . VAL A 1 92 ? -1.358 0.863 8.977 1.00 86.31 92 VAL A N 1
ATOM 756 C CA . VAL A 1 92 ? -2.257 2.004 9.221 1.00 86.31 92 VAL A CA 1
ATOM 757 C C . VAL A 1 92 ? -3.587 1.814 8.492 1.00 86.31 92 VAL A C 1
ATOM 759 O O . VAL A 1 92 ? -4.638 1.971 9.113 1.00 86.31 92 VAL A O 1
ATOM 762 N N . VAL A 1 93 ? -3.558 1.397 7.222 1.00 84.44 93 VAL A N 1
ATOM 763 C CA . VAL A 1 93 ? -4.773 1.084 6.449 1.00 84.44 93 VAL A CA 1
ATOM 764 C C . VAL A 1 93 ? -5.574 -0.039 7.115 1.00 84.44 93 VAL A C 1
ATOM 766 O O . VAL A 1 93 ? -6.789 0.071 7.244 1.00 84.44 93 VAL A O 1
ATOM 769 N N . GLY A 1 94 ? -4.925 -1.083 7.633 1.00 88.00 94 GLY A N 1
ATOM 770 C CA . GLY A 1 94 ? -5.587 -2.173 8.354 1.00 88.00 94 GLY A CA 1
ATOM 771 C C . GLY A 1 94 ? -6.275 -1.719 9.647 1.00 88.00 94 GLY A C 1
ATOM 772 O O . GLY A 1 94 ? -7.384 -2.168 9.956 1.00 88.00 94 GLY A O 1
ATOM 773 N N . LEU A 1 95 ? -5.659 -0.797 10.396 1.00 87.25 95 LEU A N 1
ATOM 774 C CA . LEU A 1 95 ? -6.295 -0.167 11.559 1.00 87.25 95 LEU A CA 1
ATOM 775 C C . LEU A 1 95 ? -7.492 0.699 11.153 1.00 87.25 95 LEU A C 1
ATOM 777 O O . LEU A 1 95 ? -8.522 0.666 11.831 1.00 87.25 95 LEU A O 1
ATOM 781 N N . GLU A 1 96 ? -7.371 1.431 10.047 1.00 84.19 96 GLU A N 1
ATOM 782 C CA . GLU A 1 96 ? -8.433 2.277 9.508 1.00 84.19 96 GLU A CA 1
ATOM 783 C C . GLU A 1 96 ? -9.629 1.441 9.038 1.00 84.19 96 GLU A C 1
ATOM 785 O O . GLU A 1 96 ? -10.755 1.710 9.452 1.00 84.19 96 GLU A O 1
ATOM 790 N N . ILE A 1 97 ? -9.389 0.355 8.292 1.00 85.25 97 ILE A N 1
ATOM 791 C CA . ILE A 1 97 ? -10.417 -0.624 7.896 1.00 85.25 97 ILE A CA 1
ATOM 792 C C . ILE A 1 97 ? -11.139 -1.147 9.128 1.00 85.25 97 ILE A C 1
ATOM 794 O O . ILE A 1 97 ? -12.368 -1.144 9.188 1.00 85.25 97 ILE A O 1
ATOM 798 N N . LYS A 1 98 ? -10.383 -1.583 10.141 1.00 87.19 98 LYS A N 1
ATOM 799 C CA . LYS A 1 98 ? -10.975 -2.099 11.375 1.00 87.19 98 LYS A CA 1
ATOM 800 C C . LYS A 1 98 ? -11.847 -1.043 12.057 1.00 87.19 98 LYS A C 1
ATOM 802 O O . LYS A 1 98 ? -12.916 -1.384 12.559 1.00 87.19 98 LYS A O 1
ATOM 807 N N . ARG A 1 99 ? -11.422 0.222 12.080 1.00 85.88 99 ARG A N 1
ATOM 808 C CA . ARG A 1 99 ? -12.220 1.329 12.623 1.00 85.88 99 ARG A CA 1
ATOM 809 C C . ARG A 1 99 ? -13.497 1.547 11.808 1.00 85.88 99 ARG A C 1
ATOM 811 O O . ARG A 1 99 ? -14.569 1.626 12.403 1.00 85.88 99 ARG A O 1
ATOM 818 N N . GLU A 1 100 ? -13.396 1.602 10.482 1.00 83.88 100 GLU A N 1
ATOM 819 C CA . GLU A 1 100 ? -14.537 1.813 9.584 1.00 83.88 100 GLU A CA 1
ATOM 820 C C . GLU A 1 100 ? -15.574 0.688 9.683 1.00 83.88 100 GLU A C 1
ATOM 822 O O . GLU A 1 100 ? -16.772 0.956 9.739 1.00 83.88 100 GLU A O 1
ATOM 827 N N . VAL A 1 101 ? -15.123 -0.564 9.790 1.00 86.38 101 VAL A N 1
ATOM 828 C CA . VAL A 1 101 ? -15.998 -1.735 9.954 1.00 86.38 101 VAL A CA 1
ATOM 829 C C . VAL A 1 101 ? -16.663 -1.766 11.334 1.00 86.38 101 VAL A C 1
ATOM 831 O O . VAL A 1 101 ? -17.797 -2.218 11.459 1.00 86.38 101 VAL A O 1
ATOM 834 N N . LEU A 1 102 ? -15.992 -1.293 12.389 1.00 86.88 102 LEU A N 1
ATOM 835 C CA . LEU A 1 102 ? -16.549 -1.333 13.746 1.00 86.88 102 LEU A CA 1
ATOM 836 C C . LEU A 1 102 ? -17.494 -0.165 14.053 1.00 86.88 102 LEU A C 1
ATOM 838 O O . LEU A 1 102 ? -18.498 -0.366 14.731 1.00 86.88 102 LEU A O 1
ATOM 842 N N . VAL A 1 103 ? -17.149 1.051 13.625 1.00 85.12 103 VAL A N 1
ATOM 843 C CA . VAL A 1 103 ? -17.850 2.285 14.033 1.00 85.12 103 VAL A CA 1
ATOM 844 C C . VAL A 1 103 ? -18.024 3.313 12.910 1.00 85.12 103 VAL A C 1
ATOM 846 O O . VAL A 1 103 ? -18.600 4.369 13.161 1.00 85.12 103 VAL A O 1
ATOM 849 N N . GLY A 1 104 ? -17.517 3.050 11.703 1.00 80.19 104 GLY A N 1
ATOM 850 C CA . GLY A 1 104 ? -17.557 3.995 10.583 1.00 80.19 104 GLY A CA 1
ATOM 851 C C . GLY A 1 104 ? -18.601 3.656 9.521 1.00 80.19 104 GLY A C 1
ATOM 852 O O . GLY A 1 104 ? -19.603 2.991 9.796 1.00 80.19 104 GLY A O 1
ATOM 853 N N . GLU A 1 105 ? -18.371 4.116 8.292 1.00 75.88 105 GLU A N 1
ATOM 854 C CA . GLU A 1 105 ? -19.331 3.983 7.183 1.00 75.88 105 GLU A CA 1
ATOM 855 C C . GLU A 1 105 ? -19.465 2.536 6.690 1.00 75.88 105 GLU A C 1
ATOM 857 O O . GLU A 1 105 ? -20.502 2.153 6.152 1.00 75.88 105 GLU A O 1
ATOM 862 N N . LEU A 1 106 ? -18.451 1.699 6.931 1.00 79.81 106 LEU A N 1
ATOM 863 C CA . LEU A 1 106 ? -18.490 0.273 6.595 1.00 79.81 106 LEU A CA 1
ATOM 864 C C . LEU A 1 106 ? -19.191 -0.586 7.664 1.00 79.81 106 LEU A C 1
ATOM 866 O O . LEU A 1 106 ? -19.345 -1.791 7.471 1.00 79.81 106 LEU A O 1
ATOM 870 N N . SER A 1 107 ? -19.629 0.005 8.781 1.00 85.44 107 SER A N 1
ATOM 871 C CA . SER A 1 107 ? -20.256 -0.735 9.887 1.00 85.44 107 SER A CA 1
ATOM 872 C C . SER A 1 107 ? -21.670 -1.229 9.580 1.00 85.44 107 SER A C 1
ATOM 874 O O . SER A 1 107 ? -22.110 -2.242 10.126 1.00 85.44 107 SER A O 1
ATOM 876 N N . SER A 1 108 ? -22.390 -0.544 8.688 1.00 86.94 108 SER A N 1
ATOM 877 C CA . SER A 1 108 ? -23.717 -0.963 8.241 1.00 86.94 108 SER A CA 1
ATOM 878 C C . SER A 1 108 ? -23.672 -1.406 6.784 1.00 86.94 108 SER A C 1
ATOM 880 O O . SER A 1 108 ? -23.112 -0.722 5.933 1.00 86.94 108 SER A O 1
ATOM 882 N N . ILE A 1 109 ? -24.305 -2.541 6.478 1.00 85.31 109 ILE A N 1
ATOM 883 C CA . ILE A 1 109 ? -24.328 -3.110 5.119 1.00 85.31 109 ILE A CA 1
ATOM 884 C C . ILE A 1 109 ? -24.878 -2.095 4.107 1.00 85.31 109 ILE A C 1
ATOM 886 O O . ILE A 1 109 ? -24.338 -1.961 3.014 1.00 85.31 109 ILE A O 1
ATOM 890 N N . ASN A 1 110 ? -25.916 -1.344 4.488 1.00 86.12 110 ASN A N 1
ATOM 891 C CA . ASN A 1 110 ? -26.539 -0.342 3.623 1.00 86.12 110 ASN A CA 1
ATOM 892 C C . ASN A 1 110 ? -25.572 0.786 3.238 1.00 86.12 110 ASN A C 1
ATOM 894 O O . ASN A 1 110 ? -25.563 1.197 2.080 1.00 86.12 110 ASN A O 1
ATOM 898 N N . ASN A 1 111 ? -24.743 1.253 4.176 1.00 82.06 111 ASN A N 1
ATOM 899 C CA . ASN A 1 111 ? -23.754 2.291 3.892 1.00 82.06 111 ASN A CA 1
ATOM 900 C C . ASN A 1 111 ? -22.520 1.715 3.185 1.00 82.06 111 ASN A C 1
ATOM 902 O O . ASN A 1 111 ? -21.976 2.368 2.301 1.00 82.06 111 ASN A O 1
ATOM 906 N N . ALA A 1 112 ? -22.124 0.480 3.511 1.00 86.56 112 ALA A N 1
ATOM 907 C CA . ALA A 1 112 ? -20.969 -0.196 2.921 1.00 86.56 112 ALA A CA 1
ATOM 908 C C . ALA A 1 112 ? -21.176 -0.586 1.449 1.00 86.56 112 ALA A C 1
ATOM 910 O O . ALA A 1 112 ? -20.216 -0.624 0.680 1.00 86.56 112 ALA A O 1
ATOM 911 N N . LEU A 1 113 ? -22.419 -0.856 1.037 1.00 90.75 113 LEU A N 1
ATOM 912 C CA . LEU A 1 113 ? -22.750 -1.282 -0.325 1.00 90.75 113 LEU A CA 1
ATOM 913 C C . LEU A 1 113 ? -22.257 -0.297 -1.390 1.00 90.75 113 LEU A C 1
ATOM 915 O O . LEU A 1 113 ? -21.685 -0.725 -2.390 1.00 90.75 113 LEU A O 1
ATOM 919 N N . LEU A 1 114 ? -22.457 1.008 -1.183 1.00 90.62 114 LEU A N 1
ATOM 920 C CA . LEU A 1 114 ? -22.100 2.012 -2.185 1.00 90.62 114 LEU A CA 1
ATOM 921 C C . LEU A 1 114 ? -20.571 2.117 -2.389 1.00 90.62 114 LEU A C 1
ATOM 923 O O . LEU A 1 114 ? -20.143 1.992 -3.538 1.00 90.62 114 LEU A O 1
ATOM 927 N N . PRO A 1 115 ? -19.732 2.283 -1.342 1.00 89.50 115 PRO A N 1
ATOM 928 C CA . PRO A 1 115 ? -18.276 2.247 -1.485 1.00 89.50 115 PRO A CA 1
ATOM 929 C C . PRO A 1 115 ? -17.757 0.927 -2.052 1.00 89.50 115 PRO A C 1
ATOM 931 O O . PRO A 1 115 ? -16.893 0.950 -2.920 1.00 89.50 115 PRO A O 1
ATOM 934 N N . VAL A 1 116 ? -18.296 -0.216 -1.612 1.00 91.12 116 VAL A N 1
ATOM 935 C CA . VAL A 1 116 ? -17.816 -1.537 -2.051 1.00 91.12 116 VAL A CA 1
ATOM 936 C C . VAL A 1 116 ? -18.121 -1.785 -3.524 1.00 91.12 116 VAL A C 1
ATOM 938 O O . VAL A 1 116 ? -17.234 -2.192 -4.268 1.00 91.12 116 VAL A O 1
ATOM 941 N N . ILE A 1 117 ? -19.346 -1.508 -3.979 1.00 93.06 117 ILE A N 1
ATOM 942 C CA . ILE A 1 117 ? -19.699 -1.641 -5.401 1.00 93.06 117 ILE A CA 1
ATOM 943 C C . ILE A 1 117 ? -18.891 -0.646 -6.242 1.00 93.06 117 ILE A C 1
ATOM 945 O O . ILE A 1 117 ? -18.410 -1.004 -7.316 1.00 93.06 117 ILE A O 1
ATOM 949 N N . GLY A 1 118 ? -18.714 0.583 -5.742 1.00 92.38 118 GLY A N 1
ATOM 950 C CA . GLY A 1 118 ? -17.884 1.601 -6.382 1.00 92.38 118 GLY A CA 1
ATOM 951 C C . GLY A 1 118 ? -16.432 1.154 -6.545 1.00 92.38 118 GLY A C 1
ATOM 952 O O . GLY A 1 118 ? -15.892 1.274 -7.640 1.00 92.38 118 GLY A O 1
ATOM 953 N N . ALA A 1 119 ? -15.836 0.581 -5.498 1.00 91.88 119 ALA A N 1
ATOM 954 C CA . ALA A 1 119 ? -14.482 0.040 -5.523 1.00 91.88 119 ALA A CA 1
ATOM 955 C C . ALA A 1 119 ? -14.374 -1.153 -6.479 1.00 91.88 119 ALA A C 1
ATOM 957 O O . ALA A 1 119 ? -13.550 -1.125 -7.379 1.00 91.88 119 ALA A O 1
ATOM 958 N N . ILE A 1 120 ? -15.266 -2.148 -6.394 1.00 93.56 120 ILE A N 1
ATOM 959 C CA . ILE A 1 120 ? -15.252 -3.304 -7.312 1.00 93.56 120 ILE A CA 1
ATOM 960 C C . ILE A 1 120 ? -15.367 -2.849 -8.775 1.00 93.56 120 ILE A C 1
ATOM 962 O O . ILE A 1 120 ? -14.646 -3.348 -9.636 1.00 93.56 120 ILE A O 1
ATOM 966 N N . GLY A 1 121 ? -16.247 -1.888 -9.072 1.00 93.88 121 GLY A N 1
ATOM 967 C CA . GLY A 1 121 ? -16.340 -1.295 -10.407 1.00 93.88 121 GLY A CA 1
ATOM 968 C C . GLY A 1 121 ? -15.062 -0.551 -10.805 1.00 93.88 121 GLY A C 1
ATOM 969 O O . GLY A 1 121 ? -14.567 -0.741 -11.917 1.00 93.88 121 GLY A O 1
ATOM 970 N N . GLY A 1 122 ? -14.512 0.243 -9.883 1.00 91.62 122 GLY A N 1
ATOM 971 C CA . GLY A 1 122 ? -13.242 0.958 -10.026 1.00 91.62 122 GLY A CA 1
ATOM 972 C C . GLY A 1 122 ? -12.036 0.042 -10.221 1.00 91.62 122 GLY A C 1
ATOM 973 O O . GLY A 1 122 ? -11.091 0.447 -10.877 1.00 91.62 122 GLY A O 1
ATOM 974 N N . MET A 1 123 ? -12.109 -1.204 -9.758 1.00 93.06 123 MET A N 1
ATOM 975 C CA . MET A 1 123 ? -11.076 -2.220 -9.937 1.00 93.06 123 MET A CA 1
ATOM 976 C C . MET A 1 123 ? -11.224 -2.969 -11.266 1.00 93.06 123 MET A C 1
ATOM 978 O O . MET A 1 123 ? -10.299 -3.072 -12.074 1.00 93.06 123 MET A O 1
ATOM 982 N N . VAL A 1 124 ? -12.419 -3.520 -11.496 1.00 94.50 124 VAL A N 1
ATOM 983 C CA . VAL A 1 124 ? -12.687 -4.442 -12.606 1.00 94.50 124 VAL A CA 1
ATOM 984 C C . VAL A 1 124 ? -12.643 -3.713 -13.945 1.00 94.50 124 VAL A C 1
ATOM 986 O O . VAL A 1 124 ? -12.106 -4.249 -14.913 1.00 94.50 124 VAL A O 1
ATOM 989 N N . VAL A 1 125 ? -13.182 -2.491 -14.023 1.00 95.50 125 VAL A N 1
ATOM 990 C CA . VAL A 1 125 ? -13.249 -1.754 -15.293 1.00 95.50 125 VAL A CA 1
ATOM 991 C C . VAL A 1 125 ? -11.848 -1.403 -15.822 1.00 95.50 125 VAL A C 1
ATOM 993 O O . VAL A 1 125 ? -11.570 -1.766 -16.967 1.00 95.50 125 VAL A O 1
ATOM 996 N N . PRO A 1 126 ? -10.931 -0.781 -15.052 1.00 93.69 126 PRO A N 1
ATOM 997 C CA . PRO A 1 126 ? -9.570 -0.511 -15.525 1.00 93.69 126 PRO A CA 1
ATOM 998 C C . PRO A 1 126 ? -8.776 -1.776 -15.858 1.00 93.69 126 PRO A C 1
ATOM 1000 O O . PRO A 1 126 ? -8.082 -1.799 -16.874 1.00 93.69 126 PRO A O 1
ATOM 1003 N N . ALA A 1 127 ? -8.918 -2.842 -15.064 1.00 92.56 127 ALA A N 1
ATOM 1004 C CA . ALA A 1 127 ? -8.268 -4.126 -15.326 1.00 92.56 127 ALA A CA 1
ATOM 1005 C C . ALA A 1 127 ? -8.704 -4.737 -16.670 1.00 92.56 127 ALA A C 1
ATOM 1007 O O . ALA A 1 127 ? -7.866 -5.147 -17.478 1.00 92.56 127 ALA A O 1
ATOM 1008 N N . LEU A 1 128 ? -10.013 -4.758 -16.946 1.00 93.75 128 LEU A N 1
ATOM 1009 C CA . LEU A 1 128 ? -10.550 -5.270 -18.210 1.00 93.75 128 LEU A CA 1
ATOM 1010 C C . LEU A 1 128 ? -10.152 -4.398 -19.401 1.00 93.75 128 LEU A C 1
ATOM 1012 O O . LEU A 1 128 ? -9.805 -4.935 -20.451 1.00 93.75 128 LEU A O 1
ATOM 1016 N N . LEU A 1 129 ? -10.164 -3.07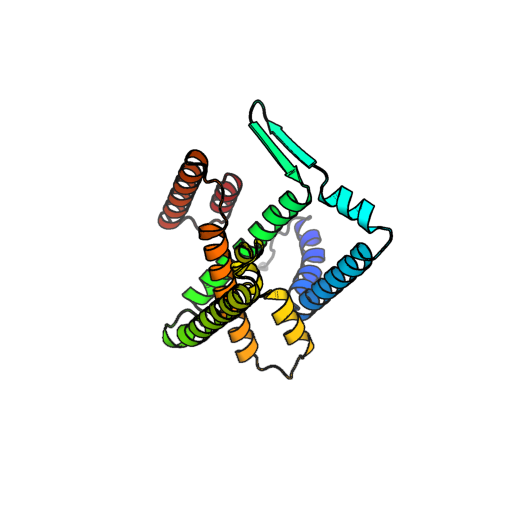0 -19.246 1.00 94.56 129 LEU A N 1
ATOM 1017 C CA . LEU A 1 129 ? -9.695 -2.157 -20.291 1.00 94.56 129 LEU A CA 1
ATOM 1018 C C . LEU A 1 129 ? -8.213 -2.382 -20.602 1.00 94.56 129 LEU A C 1
ATOM 1020 O O . LEU A 1 129 ? -7.834 -2.420 -21.771 1.00 94.56 129 LEU A O 1
ATOM 1024 N N . TYR A 1 130 ? -7.381 -2.588 -19.581 1.00 93.81 130 TYR A N 1
ATOM 1025 C CA . TYR A 1 130 ? -5.966 -2.890 -19.770 1.00 93.81 130 TYR A CA 1
ATOM 1026 C C . TYR A 1 130 ? -5.755 -4.212 -20.507 1.00 93.81 130 TYR A C 1
ATOM 1028 O O . TYR A 1 130 ? -4.991 -4.255 -21.471 1.00 93.81 130 TYR A O 1
ATOM 1036 N N . LEU A 1 131 ? -6.462 -5.275 -20.110 1.00 92.62 131 LEU A N 1
ATOM 1037 C CA . LEU A 1 131 ? -6.406 -6.570 -20.795 1.00 92.62 131 LEU A CA 1
ATOM 1038 C C . LEU A 1 131 ? -6.917 -6.489 -22.232 1.00 92.62 131 LEU A C 1
ATOM 1040 O O . LEU A 1 131 ? -6.357 -7.129 -23.113 1.00 92.62 131 LEU A O 1
ATOM 1044 N N . TRP A 1 132 ? -7.941 -5.680 -22.491 1.00 92.88 132 TRP A N 1
ATOM 1045 C CA . TRP A 1 132 ? -8.440 -5.474 -23.846 1.00 92.88 132 TRP A CA 1
ATOM 1046 C C . TRP A 1 132 ? -7.391 -4.818 -24.754 1.00 92.88 132 TRP A C 1
ATOM 1048 O O . TRP A 1 132 ? -7.263 -5.195 -25.915 1.00 92.88 132 TRP A O 1
ATOM 1058 N N . VAL A 1 133 ? -6.606 -3.875 -24.222 1.00 92.88 133 VAL A N 1
ATOM 1059 C CA . VAL A 1 133 ? -5.536 -3.200 -24.976 1.00 92.88 133 VAL A CA 1
ATOM 1060 C C . VAL A 1 133 ? -4.274 -4.062 -25.102 1.00 92.88 133 VAL A C 1
ATOM 1062 O O . VAL A 1 133 ? -3.587 -3.993 -26.118 1.00 92.88 133 VAL A O 1
ATOM 1065 N N . THR A 1 134 ? -3.935 -4.851 -24.078 1.00 91.81 134 THR A N 1
ATOM 1066 C CA . THR A 1 134 ? -2.621 -5.518 -23.957 1.00 91.81 134 THR A CA 1
ATOM 1067 C C . THR A 1 134 ? -2.663 -7.041 -24.058 1.00 91.81 134 THR A C 1
ATOM 1069 O O . THR A 1 134 ? -1.602 -7.661 -24.008 1.00 91.81 134 THR A O 1
ATOM 1072 N N . GLY A 1 135 ? -3.843 -7.648 -24.214 1.00 83.31 135 GLY A N 1
ATOM 1073 C CA . GLY A 1 135 ? -4.074 -9.089 -24.055 1.00 83.31 135 GLY A CA 1
ATOM 1074 C C . GLY A 1 135 ? -3.185 -10.000 -24.903 1.00 83.31 135 GLY A C 1
ATOM 1075 O O . GLY A 1 135 ? -2.822 -11.078 -24.444 1.00 83.31 135 GLY A O 1
ATOM 1076 N N . ASP A 1 136 ? -2.765 -9.540 -26.084 1.00 83.50 136 ASP A N 1
ATOM 1077 C CA . ASP A 1 136 ? -1.899 -10.297 -27.001 1.00 83.50 136 ASP A CA 1
ATOM 1078 C C . ASP A 1 136 ? -0.391 -10.080 -26.757 1.00 83.50 136 ASP A C 1
ATOM 1080 O O . ASP A 1 136 ? 0.451 -10.598 -27.490 1.00 83.50 136 ASP A O 1
ATOM 1084 N N . THR A 1 137 ? -0.021 -9.298 -25.740 1.00 89.50 137 THR A N 1
ATOM 1085 C CA . THR A 1 137 ? 1.373 -8.949 -25.427 1.00 89.50 137 THR A CA 1
ATOM 1086 C C . THR A 1 137 ? 1.831 -9.570 -24.110 1.00 89.50 137 THR A C 1
ATOM 1088 O O . THR A 1 137 ? 1.029 -9.851 -23.221 1.00 89.50 137 THR A O 1
ATOM 1091 N N . GLU A 1 138 ? 3.147 -9.710 -23.921 1.00 85.81 138 GLU A N 1
ATOM 1092 C CA . GLU A 1 138 ? 3.729 -10.151 -22.639 1.00 85.81 138 GLU A CA 1
ATOM 1093 C C . GLU A 1 138 ? 3.329 -9.244 -21.457 1.00 85.81 138 GLU A C 1
ATOM 1095 O O . GLU A 1 138 ? 3.308 -9.685 -20.305 1.00 85.81 138 GLU A O 1
ATOM 1100 N N . ASN A 1 139 ? 2.930 -8.002 -21.750 1.00 88.25 139 ASN A N 1
ATOM 1101 C CA . ASN A 1 139 ? 2.467 -7.025 -20.771 1.00 88.25 139 ASN A CA 1
ATOM 1102 C C . ASN A 1 139 ? 1.080 -7.345 -20.197 1.00 88.25 139 ASN A C 1
ATOM 1104 O O . ASN A 1 139 ? 0.726 -6.770 -19.173 1.00 88.25 139 ASN A O 1
ATOM 1108 N N . ALA A 1 140 ? 0.317 -8.288 -20.766 1.00 88.50 140 ALA A N 1
ATOM 1109 C CA . ALA A 1 140 ? -0.982 -8.704 -20.222 1.00 88.50 140 ALA A CA 1
ATOM 1110 C C . ALA A 1 140 ? -0.887 -9.178 -18.758 1.00 88.50 140 ALA A C 1
ATOM 1112 O O . ALA A 1 140 ? -1.838 -9.048 -17.987 1.00 88.50 140 ALA A O 1
ATOM 1113 N N . LYS A 1 141 ? 0.294 -9.661 -18.338 1.00 86.62 141 LYS A N 1
ATOM 1114 C CA . LYS A 1 141 ? 0.584 -9.994 -16.938 1.00 86.62 141 LYS A CA 1
ATOM 1115 C C . LYS A 1 141 ? 0.467 -8.798 -15.996 1.00 86.62 141 LYS A C 1
ATOM 1117 O O . LYS A 1 141 ? 0.335 -9.025 -14.810 1.00 86.62 141 LYS A O 1
ATOM 1122 N N . GLY A 1 142 ? 0.498 -7.553 -16.472 1.00 87.56 142 GLY A N 1
ATOM 1123 C CA . GLY A 1 142 ? 0.397 -6.320 -15.681 1.00 87.56 142 GLY A CA 1
ATOM 1124 C C . GLY A 1 142 ? -1.029 -5.831 -15.397 1.00 87.56 142 GLY A C 1
ATOM 1125 O O . GLY A 1 142 ? -1.200 -4.690 -14.981 1.00 87.56 142 GLY A O 1
ATOM 1126 N N . TRP A 1 143 ? -2.058 -6.652 -15.617 1.00 90.44 143 TRP A N 1
ATOM 1127 C CA . TRP A 1 143 ? -3.464 -6.239 -15.508 1.00 90.44 143 TRP A CA 1
ATOM 1128 C C . TRP A 1 143 ? -3.912 -5.731 -14.129 1.00 90.44 143 TRP A C 1
ATOM 1130 O O . TRP A 1 143 ? -4.889 -4.989 -14.057 1.00 90.44 143 TRP A O 1
ATOM 1140 N N . GLY A 1 144 ? -3.212 -6.095 -13.051 1.00 88.69 144 GLY A N 1
ATOM 1141 C CA . GLY A 1 144 ? -3.474 -5.594 -11.699 1.00 88.69 144 GLY A CA 1
ATOM 1142 C C . GLY A 1 144 ? -2.911 -4.193 -11.424 1.00 88.69 144 GLY A C 1
ATOM 1143 O O . GLY A 1 144 ? -3.330 -3.554 -10.466 1.00 88.69 144 GLY A O 1
ATOM 1144 N N . ILE A 1 145 ? -1.998 -3.684 -12.262 1.00 88.56 145 ILE A N 1
ATOM 1145 C CA . ILE A 1 145 ? -1.378 -2.355 -12.107 1.00 88.56 145 ILE A CA 1
ATOM 1146 C C . ILE A 1 145 ? -2.403 -1.201 -12.129 1.00 88.56 145 ILE A C 1
ATOM 1148 O O . ILE A 1 145 ? -2.362 -0.376 -11.219 1.00 88.56 145 ILE A O 1
ATOM 1152 N N . PRO A 1 146 ? -3.327 -1.098 -13.109 1.00 91.38 146 PRO A N 1
ATOM 1153 C CA . PRO A 1 146 ? -4.282 0.016 -13.190 1.00 91.38 146 PRO A CA 1
ATOM 1154 C C . PRO A 1 146 ? -5.405 -0.053 -12.147 1.00 91.38 146 PRO A C 1
ATOM 1156 O O . PRO A 1 146 ? -6.299 0.787 -12.172 1.00 91.38 146 PRO A O 1
ATOM 1159 N N . MET A 1 147 ? -5.398 -1.076 -11.293 1.00 89.69 147 MET A N 1
ATOM 1160 C CA . MET A 1 147 ? -6.452 -1.321 -10.323 1.00 89.69 147 MET A CA 1
ATOM 1161 C C . MET A 1 147 ? -6.289 -0.482 -9.055 1.00 89.69 147 MET A C 1
ATOM 1163 O O . MET A 1 147 ? -7.284 -0.145 -8.444 1.00 89.69 147 MET A O 1
ATOM 1167 N N . ALA A 1 148 ? -5.056 -0.161 -8.655 1.00 87.12 148 ALA A N 1
ATOM 1168 C CA . ALA A 1 148 ? -4.789 0.506 -7.383 1.00 87.12 148 ALA A CA 1
ATOM 1169 C C . ALA A 1 148 ? -4.970 2.033 -7.467 1.00 87.12 148 ALA A C 1
ATOM 1171 O O . ALA A 1 148 ? -4.483 2.673 -8.405 1.00 87.12 148 ALA A O 1
ATOM 1172 N N . THR A 1 149 ? -5.580 2.626 -6.437 1.00 88.38 149 THR A N 1
ATOM 1173 C CA . THR A 1 149 ? -5.772 4.078 -6.308 1.00 88.38 149 THR A CA 1
ATOM 1174 C C . THR A 1 149 ? -4.973 4.649 -5.134 1.00 88.38 149 THR A C 1
ATOM 1176 O O . THR A 1 149 ? -5.229 4.321 -3.984 1.00 88.38 149 THR A O 1
ATOM 1179 N N . ASP A 1 150 ? -4.066 5.603 -5.382 1.00 88.25 150 ASP A N 1
ATOM 1180 C CA . ASP A 1 150 ? -3.333 6.287 -4.302 1.00 88.25 150 ASP A CA 1
ATOM 1181 C C . ASP A 1 150 ? -4.250 7.235 -3.499 1.00 88.25 150 ASP A C 1
ATOM 1183 O O . ASP A 1 150 ? -4.532 8.377 -3.896 1.00 88.25 150 ASP A O 1
ATOM 1187 N N . ILE A 1 151 ? -4.692 6.762 -2.328 1.00 83.75 151 ILE A N 1
ATOM 1188 C CA . ILE A 1 151 ? -5.534 7.513 -1.391 1.00 83.75 151 ILE A CA 1
ATOM 1189 C C . ILE A 1 151 ? -4.886 8.819 -0.917 1.00 83.75 151 ILE A C 1
ATOM 1191 O O . ILE A 1 151 ? -5.582 9.827 -0.755 1.00 83.75 151 ILE A O 1
ATOM 1195 N N . ALA A 1 152 ? -3.567 8.837 -0.700 1.00 80.94 152 ALA A N 1
ATOM 1196 C CA . ALA A 1 152 ? -2.870 10.003 -0.169 1.00 80.94 152 ALA A CA 1
ATOM 1197 C C . ALA A 1 152 ? -2.852 11.128 -1.206 1.00 80.94 152 ALA A C 1
ATOM 1199 O O . ALA A 1 152 ? -3.098 12.293 -0.869 1.00 80.94 152 ALA A O 1
ATOM 1200 N N . PHE A 1 153 ? -2.651 10.772 -2.477 1.00 83.62 153 PHE A N 1
ATOM 1201 C CA . PHE A 1 153 ? -2.753 11.722 -3.577 1.00 83.62 153 PHE A CA 1
ATOM 1202 C C . PHE A 1 153 ? -4.194 12.205 -3.778 1.00 83.62 153 PHE A C 1
ATOM 1204 O O . PHE A 1 153 ? -4.435 13.415 -3.842 1.00 83.62 153 PHE A O 1
ATOM 1211 N N . ALA A 1 154 ? -5.166 11.287 -3.805 1.00 85.00 154 ALA A N 1
ATOM 1212 C CA . ALA A 1 154 ? -6.575 11.624 -4.005 1.00 85.00 154 ALA A CA 1
ATOM 1213 C C . ALA A 1 154 ? -7.102 12.569 -2.907 1.00 85.00 154 ALA A C 1
ATOM 1215 O O . ALA A 1 154 ? -7.654 13.633 -3.203 1.00 85.00 154 ALA A O 1
ATOM 1216 N N . VAL A 1 155 ? -6.860 12.247 -1.632 1.00 80.06 155 VAL A N 1
ATOM 1217 C CA . VAL A 1 155 ? -7.231 13.104 -0.492 1.00 80.06 155 VAL A CA 1
ATOM 1218 C C . VAL A 1 155 ? -6.447 14.419 -0.509 1.00 80.06 155 VAL A C 1
ATOM 1220 O O . VAL A 1 155 ? -7.022 15.472 -0.224 1.00 80.06 155 VAL A O 1
ATOM 1223 N N . GLY A 1 156 ? -5.167 14.392 -0.890 1.00 80.12 156 GLY A N 1
ATOM 1224 C CA . GLY A 1 156 ? -4.333 15.586 -1.023 1.00 80.12 156 GLY A CA 1
ATOM 1225 C C . GLY A 1 156 ? -4.909 16.606 -2.007 1.00 80.12 156 GLY A C 1
ATOM 1226 O O . GLY A 1 156 ? -5.050 17.784 -1.670 1.00 80.12 156 GLY A O 1
ATOM 1227 N N . VAL A 1 157 ? -5.327 16.155 -3.193 1.00 82.31 157 VAL A N 1
ATOM 1228 C CA . VAL A 1 157 ? -5.977 17.013 -4.200 1.00 82.31 157 VAL A CA 1
ATOM 1229 C C . VAL A 1 157 ? -7.320 17.545 -3.693 1.00 82.31 157 VAL A C 1
ATOM 1231 O O . VAL A 1 157 ? -7.612 18.735 -3.836 1.00 82.31 157 VAL A O 1
ATOM 1234 N N . MET A 1 158 ? -8.121 16.707 -3.032 1.00 79.75 158 MET A N 1
ATOM 1235 C CA . MET A 1 158 ? -9.401 17.134 -2.454 1.00 79.75 158 MET A CA 1
ATOM 1236 C C . MET A 1 158 ? -9.217 18.193 -1.361 1.00 79.75 158 MET A C 1
ATOM 1238 O O . MET A 1 158 ? -9.996 19.145 -1.277 1.00 79.75 158 MET A O 1
ATOM 1242 N N . ALA A 1 159 ? -8.147 18.086 -0.572 1.00 74.88 159 ALA A N 1
ATOM 1243 C CA . ALA A 1 159 ? -7.793 19.074 0.436 1.00 74.88 159 ALA A CA 1
ATOM 1244 C C . ALA A 1 159 ? -7.384 20.427 -0.181 1.00 74.88 159 ALA A C 1
ATOM 1246 O O . ALA A 1 159 ? -7.694 21.470 0.399 1.00 74.88 159 ALA A O 1
ATOM 1247 N N . LEU A 1 160 ? -6.752 20.434 -1.364 1.00 76.75 160 LEU A N 1
ATOM 1248 C CA . LEU A 1 160 ? -6.422 21.662 -2.107 1.00 76.75 160 LEU A CA 1
ATOM 1249 C C . LEU A 1 160 ? -7.668 22.381 -2.644 1.00 76.75 160 LEU A C 1
ATOM 1251 O O . LEU A 1 160 ? -7.710 23.611 -2.676 1.00 76.75 160 LEU A O 1
ATOM 1255 N N . LEU A 1 161 ? -8.712 21.632 -3.014 1.00 80.81 161 LEU A N 1
ATOM 1256 C CA . LEU A 1 161 ? -10.007 22.196 -3.419 1.00 80.81 161 LEU A CA 1
ATOM 1257 C C . LEU A 1 161 ? -10.777 22.833 -2.242 1.00 80.81 161 LEU A C 1
ATOM 1259 O O . LEU A 1 161 ? -11.719 23.610 -2.450 1.00 80.81 161 LEU A O 1
ATOM 1263 N N . GLY A 1 162 ? -10.355 22.553 -1.005 1.00 74.75 162 GLY A N 1
ATOM 1264 C CA . GLY A 1 162 ? -10.793 23.225 0.212 1.00 74.75 162 GLY A CA 1
ATOM 1265 C C . GLY A 1 162 ? -12.305 23.153 0.430 1.00 74.75 162 GLY A C 1
ATOM 1266 O O . GLY A 1 162 ? -12.910 22.086 0.438 1.00 74.75 162 GLY A O 1
ATOM 1267 N N . LYS A 1 163 ? -12.946 24.315 0.608 1.00 75.75 163 LYS A N 1
ATOM 1268 C CA . LYS A 1 163 ? -14.376 24.415 0.963 1.00 75.75 163 LYS A CA 1
ATOM 1269 C C . LYS A 1 163 ? -15.345 23.963 -0.139 1.00 75.75 163 LYS A C 1
ATOM 1271 O O . LYS A 1 163 ? -16.543 23.907 0.115 1.00 75.75 163 LYS A O 1
ATOM 1276 N N . ARG A 1 164 ? -14.862 23.687 -1.356 1.00 83.56 164 ARG A N 1
ATOM 1277 C CA . ARG A 1 164 ? -15.710 23.261 -2.485 1.00 83.56 164 ARG A CA 1
ATOM 1278 C C . ARG A 1 164 ? -16.108 21.787 -2.408 1.00 83.56 164 ARG A C 1
ATOM 1280 O O . ARG A 1 164 ? -17.041 21.383 -3.092 1.00 83.56 164 ARG A O 1
ATOM 1287 N N . VAL A 1 165 ? -15.414 21.002 -1.587 1.00 82.50 165 VAL A N 1
ATOM 1288 C CA . VAL A 1 165 ? -15.643 19.566 -1.438 1.00 82.50 165 VAL A CA 1
ATOM 1289 C C . VAL A 1 165 ? -16.510 19.299 -0.201 1.00 82.50 165 VAL A C 1
ATOM 1291 O O . VAL A 1 165 ? -16.117 19.666 0.911 1.00 82.50 165 VAL A O 1
ATOM 1294 N N . PRO A 1 166 ? -17.675 18.640 -0.344 1.00 85.56 166 PRO A N 1
ATOM 1295 C CA . PRO A 1 166 ? -18.466 18.190 0.796 1.00 85.56 166 PRO A CA 1
ATOM 1296 C C . PRO A 1 166 ? -17.701 17.156 1.630 1.00 85.56 166 PRO A C 1
ATOM 1298 O O . PRO A 1 166 ? -17.100 16.235 1.081 1.00 85.56 166 PRO A O 1
ATOM 1301 N N . ARG A 1 167 ? -17.794 17.240 2.963 1.00 79.62 167 ARG A N 1
ATOM 1302 C CA . ARG A 1 167 ? -17.143 16.271 3.870 1.00 79.62 167 ARG A CA 1
ATOM 1303 C C . ARG A 1 167 ? -17.571 14.827 3.599 1.00 79.62 167 ARG A C 1
ATOM 1305 O O . ARG A 1 167 ? -16.730 13.942 3.628 1.00 79.62 167 ARG A O 1
ATOM 1312 N N . ALA A 1 168 ? -18.844 14.618 3.264 1.00 82.56 168 ALA A N 1
ATOM 1313 C CA . ALA A 1 168 ? -19.375 13.302 2.915 1.00 82.56 168 ALA A CA 1
ATOM 1314 C C . ALA A 1 168 ? -18.653 12.668 1.712 1.00 82.56 168 ALA A C 1
ATOM 1316 O O . ALA A 1 168 ? -18.432 11.464 1.703 1.00 82.56 168 ALA A O 1
ATOM 1317 N N . LEU A 1 169 ? -18.232 13.472 0.727 1.00 84.44 169 LEU A N 1
ATOM 1318 C CA . LEU A 1 169 ? -17.500 12.981 -0.442 1.00 84.44 169 LEU A CA 1
ATOM 1319 C C . LEU A 1 169 ? -16.082 12.530 -0.067 1.00 84.44 169 LEU A C 1
ATOM 1321 O O . LEU A 1 169 ? -15.590 11.551 -0.612 1.00 84.44 169 LEU A O 1
ATOM 1325 N N . LEU A 1 170 ? -15.440 13.227 0.876 1.00 81.00 170 LEU A N 1
ATOM 1326 C CA . LEU A 1 170 ? -14.116 12.856 1.376 1.00 81.00 170 LEU A CA 1
ATOM 1327 C C . LEU A 1 170 ? -14.177 11.549 2.172 1.00 81.00 170 LEU A C 1
ATOM 1329 O O . LEU A 1 170 ? -13.371 10.661 1.925 1.00 81.00 170 LEU A O 1
ATOM 1333 N N . THR A 1 171 ? -15.163 11.400 3.061 1.00 79.81 171 THR A N 1
ATOM 1334 C CA . THR A 1 171 ? -15.386 10.142 3.791 1.00 79.81 171 THR A CA 1
ATOM 1335 C C . THR A 1 171 ? -15.696 8.988 2.834 1.00 79.81 171 THR A C 1
ATOM 1337 O O . THR A 1 171 ? -15.118 7.913 2.962 1.00 79.81 171 THR A O 1
ATOM 1340 N N . PHE A 1 172 ? -16.547 9.224 1.830 1.00 84.44 172 PHE A N 1
ATOM 1341 C CA . PHE A 1 172 ? -16.859 8.236 0.798 1.00 84.44 172 PHE A CA 1
ATOM 1342 C C . PHE A 1 172 ? -15.620 7.818 -0.006 1.00 84.44 172 PHE A C 1
ATOM 1344 O O . PHE A 1 172 ? -15.389 6.628 -0.193 1.00 84.44 172 PHE A O 1
ATOM 1351 N N . LEU A 1 173 ? -14.811 8.783 -0.455 1.00 87.12 173 LEU A N 1
ATOM 1352 C CA . LEU A 1 173 ? -13.593 8.525 -1.225 1.00 87.12 173 LEU A CA 1
ATOM 1353 C C . LEU A 1 173 ? -12.574 7.719 -0.417 1.00 87.12 173 LEU A C 1
ATOM 1355 O O . LEU A 1 173 ? -11.969 6.800 -0.957 1.00 87.12 173 LEU A O 1
ATOM 1359 N N . VAL A 1 174 ? -12.411 8.040 0.869 1.00 84.00 174 VAL A N 1
ATOM 1360 C CA . VAL A 1 174 ? -11.540 7.284 1.778 1.00 84.00 174 VAL A CA 1
ATOM 1361 C C . VAL A 1 174 ? -12.031 5.843 1.910 1.00 84.00 174 VAL A C 1
ATOM 1363 O O . VAL A 1 174 ? -11.238 4.924 1.743 1.00 84.00 174 VAL A O 1
ATOM 1366 N N . ALA A 1 175 ? -13.331 5.627 2.130 1.00 84.75 175 ALA A N 1
ATOM 1367 C CA . ALA A 1 175 ? -13.895 4.280 2.214 1.00 84.75 175 ALA A CA 1
ATOM 1368 C C . ALA A 1 175 ? -13.732 3.489 0.902 1.00 84.75 175 ALA A C 1
ATOM 1370 O O . ALA A 1 175 ? -13.371 2.315 0.941 1.00 84.75 175 ALA A O 1
ATOM 1371 N N . LEU A 1 176 ? -13.962 4.127 -0.251 1.00 88.75 176 LEU A N 1
ATOM 1372 C CA . LEU A 1 176 ? -13.771 3.516 -1.569 1.00 88.75 176 LEU A CA 1
ATOM 1373 C C . LEU A 1 176 ? -12.308 3.118 -1.796 1.00 88.75 176 LEU A C 1
ATOM 1375 O O . LEU A 1 176 ? -12.049 1.973 -2.151 1.00 88.75 176 LEU A O 1
ATOM 1379 N N . ALA A 1 177 ? -11.367 4.032 -1.547 1.00 87.75 177 ALA A N 1
ATOM 1380 C CA . ALA A 1 177 ? -9.940 3.792 -1.755 1.00 87.75 177 ALA A CA 1
ATOM 1381 C C . ALA A 1 177 ? -9.396 2.694 -0.830 1.00 87.75 177 ALA A C 1
ATOM 1383 O O . ALA A 1 177 ? -8.597 1.869 -1.246 1.00 87.75 177 ALA A O 1
ATOM 1384 N N . ILE A 1 178 ? -9.887 2.624 0.408 1.00 85.50 178 ILE A N 1
ATOM 1385 C CA . ILE A 1 178 ? -9.528 1.556 1.343 1.00 85.50 178 ILE A CA 1
ATOM 1386 C C . ILE A 1 178 ? -9.947 0.170 0.819 1.00 85.50 178 ILE A C 1
ATOM 1388 O O . ILE A 1 178 ? -9.187 -0.795 0.934 1.00 85.50 178 ILE A O 1
ATOM 1392 N N . VAL A 1 179 ? -11.168 0.049 0.285 1.00 88.12 179 VAL A N 1
ATOM 1393 C CA . VAL A 1 179 ? -11.663 -1.222 -0.273 1.00 88.12 179 VAL A CA 1
ATOM 1394 C C . VAL A 1 179 ? -10.878 -1.596 -1.531 1.00 88.12 179 VAL A C 1
ATOM 1396 O O . VAL A 1 179 ? -10.516 -2.761 -1.693 1.00 88.12 179 VAL A O 1
ATOM 1399 N N . ASP A 1 180 ? -10.593 -0.608 -2.376 1.00 90.94 180 ASP A N 1
ATOM 1400 C CA . ASP A 1 180 ? -9.782 -0.747 -3.585 1.00 90.94 180 ASP A CA 1
ATOM 1401 C C . ASP A 1 180 ? -8.357 -1.239 -3.270 1.00 90.94 180 ASP A C 1
ATOM 1403 O O . ASP A 1 180 ? -7.934 -2.270 -3.789 1.00 90.94 180 ASP A O 1
ATOM 1407 N N . ASP A 1 181 ? -7.663 -0.603 -2.318 1.00 90.19 181 ASP A N 1
ATOM 1408 C CA . ASP A 1 181 ? -6.316 -0.982 -1.864 1.00 90.19 181 ASP A CA 1
ATOM 1409 C C . ASP A 1 181 ? -6.265 -2.414 -1.308 1.00 90.19 181 ASP A C 1
ATOM 1411 O O . ASP A 1 181 ? -5.364 -3.193 -1.638 1.00 90.19 181 ASP A O 1
ATOM 1415 N N . LEU A 1 182 ? -7.244 -2.798 -0.480 1.00 88.25 182 LEU A N 1
ATOM 1416 C CA . LEU A 1 182 ? -7.333 -4.163 0.050 1.00 88.25 182 LEU A CA 1
ATOM 1417 C C . LEU A 1 182 ? -7.558 -5.179 -1.077 1.00 88.25 182 LEU A C 1
ATOM 1419 O O . LEU A 1 182 ? -6.962 -6.264 -1.083 1.00 88.25 182 LEU A O 1
ATOM 1423 N N . GLY A 1 183 ? -8.410 -4.822 -2.036 1.00 90.44 183 GLY A N 1
ATOM 1424 C CA . GLY A 1 183 ? -8.648 -5.601 -3.238 1.00 90.44 183 GLY A CA 1
ATOM 1425 C C . GLY A 1 183 ? -7.379 -5.757 -4.081 1.00 90.44 183 GLY A C 1
ATOM 1426 O O . GLY A 1 183 ? -7.042 -6.876 -4.470 1.00 90.44 183 GLY A O 1
ATOM 1427 N N . ALA A 1 184 ? -6.635 -4.669 -4.289 1.00 89.56 184 ALA A N 1
ATOM 1428 C CA . ALA A 1 184 ? -5.360 -4.637 -5.000 1.00 89.56 184 ALA A CA 1
ATOM 1429 C C . ALA A 1 184 ? -4.303 -5.524 -4.370 1.00 89.56 184 ALA A C 1
ATOM 1431 O O . ALA A 1 184 ? -3.757 -6.390 -5.056 1.00 89.56 184 ALA A O 1
ATOM 1432 N N . VAL A 1 185 ? -4.083 -5.409 -3.063 1.00 89.88 185 VAL A N 1
ATOM 1433 C CA . VAL A 1 185 ? -3.155 -6.303 -2.359 1.00 89.88 185 VAL A CA 1
ATOM 1434 C C . VAL A 1 185 ? -3.582 -7.756 -2.474 1.00 89.88 185 VAL A C 1
ATOM 1436 O O . VAL A 1 185 ? -2.736 -8.616 -2.702 1.00 89.88 185 VAL A O 1
ATOM 1439 N N . THR A 1 186 ? -4.878 -8.046 -2.353 1.00 90.38 186 THR A N 1
ATOM 1440 C CA . THR A 1 186 ? -5.383 -9.422 -2.453 1.00 90.38 186 THR A CA 1
ATOM 1441 C C . THR A 1 186 ? -5.146 -10.000 -3.849 1.00 90.38 186 THR A C 1
ATOM 1443 O O . THR A 1 186 ? -4.689 -11.135 -3.979 1.00 90.38 186 THR A O 1
ATOM 1446 N N . VAL A 1 187 ? -5.405 -9.220 -4.901 1.00 91.12 187 VAL A N 1
ATOM 1447 C CA . VAL A 1 187 ? -5.137 -9.624 -6.287 1.00 91.12 187 VAL A CA 1
ATOM 1448 C C . VAL A 1 187 ? -3.640 -9.831 -6.518 1.00 91.12 187 VAL A C 1
ATOM 1450 O O . VAL A 1 187 ? -3.250 -10.863 -7.062 1.00 91.12 187 VAL A O 1
ATOM 1453 N N . ILE A 1 188 ? -2.791 -8.910 -6.058 1.00 88.44 188 ILE A N 1
ATOM 1454 C CA . ILE A 1 188 ? -1.333 -9.041 -6.175 1.00 88.44 188 ILE A CA 1
ATOM 1455 C C . ILE A 1 188 ? -0.855 -10.304 -5.443 1.00 88.44 188 ILE A C 1
ATOM 1457 O O . ILE A 1 188 ? -0.148 -11.123 -6.024 1.00 88.44 188 ILE A O 1
ATOM 1461 N N . ALA A 1 189 ? -1.317 -10.532 -4.213 1.00 87.50 189 ALA A N 1
ATOM 1462 C CA . ALA A 1 189 ? -0.940 -11.697 -3.418 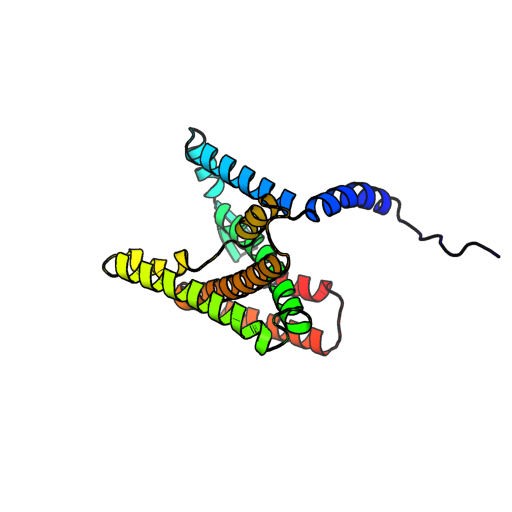1.00 87.50 189 ALA A CA 1
ATOM 1463 C C . ALA A 1 189 ? -1.367 -13.035 -4.055 1.00 87.50 189 ALA A C 1
ATOM 1465 O O . ALA A 1 189 ? -0.643 -14.024 -3.937 1.00 87.50 189 ALA A O 1
ATOM 1466 N N . LEU A 1 190 ? -2.518 -13.093 -4.733 1.00 88.94 190 LEU A N 1
ATOM 1467 C CA . LEU A 1 190 ? -3.029 -14.336 -5.325 1.00 88.94 190 LEU A CA 1
ATOM 1468 C C . LEU A 1 190 ? -2.503 -14.606 -6.741 1.00 88.94 190 LEU A C 1
ATOM 1470 O O . LEU A 1 190 ? -2.303 -15.767 -7.091 1.00 88.94 190 LEU A O 1
ATOM 1474 N N . PHE A 1 191 ? -2.292 -13.566 -7.553 1.00 87.31 191 PHE A N 1
ATOM 1475 C CA . PHE A 1 191 ? -1.976 -13.714 -8.980 1.00 87.31 191 PHE A CA 1
ATOM 1476 C C . PHE A 1 191 ? -0.519 -13.398 -9.345 1.00 87.31 191 PHE A C 1
ATOM 1478 O O . PHE A 1 191 ? -0.069 -13.853 -10.394 1.00 87.31 191 PHE A O 1
ATOM 1485 N N . TYR A 1 192 ? 0.215 -12.650 -8.513 1.00 84.62 192 TYR A N 1
ATOM 1486 C CA . TYR A 1 192 ? 1.603 -12.230 -8.785 1.00 84.62 192 TYR A CA 1
ATOM 1487 C C . TYR A 1 192 ? 2.639 -12.903 -7.875 1.00 84.62 192 TYR A C 1
ATOM 1489 O O . TYR A 1 192 ? 3.827 -12.597 -7.954 1.00 84.62 192 TYR A O 1
ATOM 1497 N N . THR A 1 193 ? 2.218 -13.826 -7.008 1.00 84.25 193 THR A N 1
ATOM 1498 C CA . THR A 1 193 ? 3.152 -14.582 -6.169 1.00 84.25 193 THR A CA 1
ATOM 1499 C C . THR A 1 193 ? 3.750 -15.747 -6.954 1.00 84.25 193 THR A C 1
ATOM 1501 O O . THR A 1 193 ? 3.111 -16.783 -7.123 1.00 84.25 193 THR A O 1
ATOM 1504 N N . ASP A 1 194 ? 5.001 -15.598 -7.391 1.00 76.81 194 ASP A N 1
ATOM 1505 C CA . ASP A 1 194 ? 5.711 -16.634 -8.155 1.00 76.81 194 ASP A CA 1
ATOM 1506 C C . ASP A 1 194 ? 6.172 -17.817 -7.286 1.00 76.81 194 ASP A C 1
ATOM 1508 O O . ASP A 1 194 ? 6.150 -18.972 -7.717 1.00 76.81 194 ASP A O 1
ATOM 1512 N N . THR A 1 195 ? 6.608 -17.551 -6.049 1.00 84.31 195 THR A N 1
ATOM 1513 C CA . THR A 1 195 ? 7.176 -18.572 -5.157 1.00 84.31 195 THR A CA 1
ATOM 1514 C C . THR A 1 195 ? 6.616 -18.459 -3.748 1.00 84.31 195 THR A C 1
ATOM 1516 O O . THR A 1 195 ? 6.816 -17.447 -3.078 1.00 84.31 195 THR A O 1
ATOM 1519 N N . ILE A 1 196 ? 5.983 -19.529 -3.261 1.00 84.00 196 ILE A N 1
ATOM 1520 C CA . ILE A 1 196 ? 5.533 -19.641 -1.870 1.00 84.00 196 ILE A CA 1
ATOM 1521 C C . ILE A 1 196 ? 6.391 -20.687 -1.169 1.00 84.00 196 ILE A C 1
ATOM 1523 O O . ILE A 1 196 ? 6.338 -21.876 -1.482 1.00 84.00 196 ILE A O 1
ATOM 1527 N N . SER A 1 197 ? 7.171 -20.247 -0.189 1.00 86.94 197 SER A N 1
ATOM 1528 C CA . SER A 1 197 ? 7.860 -21.164 0.712 1.00 86.94 197 SER A CA 1
ATOM 1529 C C . SER A 1 197 ? 6.881 -21.682 1.762 1.00 86.94 197 SER A C 1
ATOM 1531 O O . SER A 1 197 ? 6.354 -20.916 2.572 1.00 86.94 197 SER A O 1
ATOM 1533 N N . THR A 1 198 ? 6.650 -22.994 1.779 1.00 89.38 198 THR A N 1
ATOM 1534 C CA . THR A 1 198 ? 5.730 -23.630 2.733 1.00 89.38 198 THR A CA 1
ATOM 1535 C C . THR A 1 198 ? 6.189 -23.472 4.183 1.00 89.38 198 THR A C 1
ATOM 1537 O O . THR A 1 198 ? 5.348 -23.375 5.075 1.00 89.38 198 THR A O 1
ATOM 1540 N N . SER A 1 199 ? 7.501 -23.392 4.430 1.00 90.19 199 SER A N 1
ATOM 1541 C CA . SER A 1 199 ? 8.053 -23.183 5.772 1.00 90.19 199 SER A CA 1
ATOM 1542 C C . SER A 1 199 ? 7.739 -21.787 6.308 1.00 90.19 199 SER A C 1
ATOM 1544 O O . SER A 1 199 ? 7.268 -21.667 7.439 1.00 90.19 199 SER A O 1
ATOM 1546 N N . TYR A 1 200 ? 7.928 -20.745 5.493 1.00 89.19 200 TYR A N 1
ATOM 1547 C CA . TYR A 1 200 ? 7.583 -19.371 5.869 1.00 89.19 200 TYR A CA 1
ATOM 1548 C C . TYR A 1 200 ? 6.070 -19.184 5.996 1.00 89.19 200 TYR A C 1
ATOM 1550 O O . TYR A 1 200 ? 5.618 -18.548 6.944 1.00 89.19 200 TYR A O 1
ATOM 1558 N N . LEU A 1 201 ? 5.275 -19.820 5.129 1.00 90.50 201 LEU A N 1
ATOM 1559 C CA . LEU A 1 201 ? 3.815 -19.796 5.244 1.00 90.50 201 LEU A CA 1
ATOM 1560 C C . LEU A 1 201 ? 3.330 -20.440 6.554 1.00 90.50 201 LEU A C 1
ATOM 1562 O O . LEU A 1 201 ? 2.465 -19.890 7.235 1.00 90.50 201 LEU A O 1
ATOM 1566 N N . ALA A 1 202 ? 3.903 -21.587 6.934 1.00 92.75 202 ALA A N 1
ATOM 1567 C CA . ALA A 1 202 ? 3.577 -22.250 8.194 1.00 92.75 202 ALA A CA 1
ATOM 1568 C C . ALA A 1 202 ? 3.995 -21.408 9.411 1.00 92.75 202 ALA A C 1
ATOM 1570 O O . ALA A 1 202 ? 3.220 -21.283 10.360 1.00 92.75 202 ALA A O 1
ATOM 1571 N N . ALA A 1 203 ? 5.182 -20.792 9.376 1.00 92.06 203 ALA A N 1
ATOM 1572 C CA . ALA A 1 203 ? 5.636 -19.880 10.426 1.00 92.06 203 ALA A CA 1
ATOM 1573 C C . ALA A 1 203 ? 4.698 -18.668 10.571 1.00 92.06 203 ALA A C 1
ATOM 1575 O O . ALA A 1 203 ? 4.277 -18.350 11.685 1.00 92.06 203 ALA A O 1
ATOM 1576 N N . ALA A 1 204 ? 4.294 -18.060 9.452 1.00 92.69 204 ALA A N 1
ATOM 1577 C CA . ALA A 1 204 ? 3.356 -16.943 9.439 1.00 92.69 204 ALA A CA 1
ATOM 1578 C C . ALA A 1 204 ? 1.985 -17.326 10.021 1.00 92.69 204 ALA A C 1
ATOM 1580 O O . ALA A 1 204 ? 1.422 -16.590 10.833 1.00 92.69 204 ALA A O 1
ATOM 1581 N N . LEU A 1 205 ? 1.473 -18.515 9.676 1.00 93.94 205 LEU A N 1
ATOM 1582 C CA . LEU A 1 205 ? 0.223 -19.042 10.228 1.00 93.94 205 LEU A CA 1
ATOM 1583 C C . LEU A 1 205 ? 0.306 -19.238 11.751 1.00 93.94 205 LEU A C 1
ATOM 1585 O O . LEU A 1 205 ? -0.624 -18.876 12.470 1.00 93.94 205 LEU A O 1
ATOM 1589 N N . ILE A 1 206 ? 1.418 -19.782 12.256 1.00 94.81 206 ILE A N 1
ATOM 1590 C CA . ILE A 1 206 ? 1.629 -19.971 13.700 1.00 94.81 206 ILE A CA 1
ATOM 1591 C C . ILE A 1 206 ? 1.614 -18.621 14.421 1.00 94.81 206 ILE A C 1
ATOM 1593 O O . ILE A 1 206 ? 0.904 -18.469 15.415 1.00 94.81 206 ILE A O 1
ATOM 1597 N N . ILE A 1 207 ? 2.350 -17.632 13.912 1.00 94.12 207 ILE A N 1
ATOM 1598 C CA . ILE A 1 207 ? 2.401 -16.289 14.504 1.00 94.12 207 ILE A CA 1
ATOM 1599 C C . ILE A 1 207 ? 1.009 -15.643 14.499 1.00 94.12 207 ILE A C 1
ATOM 1601 O O . ILE A 1 207 ? 0.586 -15.105 15.524 1.00 94.12 207 ILE A O 1
ATOM 1605 N N . LEU A 1 208 ? 0.254 -15.768 13.402 1.00 93.69 208 LEU A N 1
ATOM 1606 C CA . LEU A 1 208 ? -1.125 -15.282 13.313 1.00 93.69 208 LEU A CA 1
ATOM 1607 C C . LEU A 1 208 ? -2.026 -15.921 14.385 1.00 93.69 208 LEU A C 1
ATOM 1609 O O . LEU A 1 208 ? -2.744 -15.213 15.093 1.00 93.69 208 LEU A O 1
ATOM 1613 N N . VAL A 1 209 ? -1.962 -17.245 14.555 1.00 94.81 209 VAL A N 1
ATOM 1614 C CA . VAL A 1 209 ? -2.729 -17.961 15.590 1.00 94.81 209 VAL A CA 1
ATOM 1615 C C . VAL A 1 209 ? -2.342 -17.488 16.993 1.00 94.81 209 VAL A C 1
ATOM 1617 O O . VAL A 1 209 ? -3.221 -17.277 17.829 1.00 94.81 209 VAL A O 1
ATOM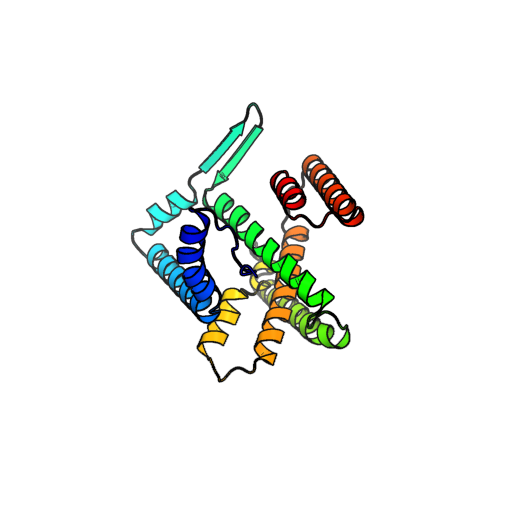 1620 N N . VAL A 1 210 ? -1.052 -17.255 17.252 1.00 94.06 210 VAL A N 1
ATOM 1621 C CA . VAL A 1 210 ? -0.575 -16.709 18.533 1.00 94.06 210 VAL A CA 1
ATOM 1622 C C . VAL A 1 210 ? -1.114 -15.295 18.767 1.00 94.06 210 VAL A C 1
ATOM 1624 O O . VAL A 1 210 ? -1.595 -15.004 19.863 1.00 94.06 210 VAL A O 1
ATOM 1627 N N . MET A 1 211 ? -1.106 -14.426 17.752 1.00 92.00 211 MET A N 1
ATOM 1628 C CA . MET A 1 211 ? -1.685 -13.080 17.853 1.00 92.00 211 MET A CA 1
ATOM 1629 C C . MET A 1 211 ? -3.187 -13.129 18.160 1.00 92.00 211 MET A C 1
ATOM 1631 O O . MET A 1 211 ? -3.665 -12.376 19.013 1.00 92.00 211 MET A O 1
ATOM 1635 N N . ILE A 1 212 ? -3.928 -14.038 17.517 1.00 91.56 212 ILE A N 1
ATOM 1636 C CA . ILE A 1 212 ? -5.357 -14.254 17.787 1.00 91.56 212 ILE A CA 1
ATOM 1637 C C . ILE A 1 212 ? -5.560 -14.760 19.221 1.00 91.56 212 ILE A C 1
ATOM 1639 O O . ILE A 1 212 ? -6.412 -14.233 19.934 1.00 91.56 212 ILE A O 1
ATOM 1643 N N . ALA A 1 213 ? -4.760 -15.723 19.683 1.00 92.56 213 ALA A N 1
ATOM 1644 C CA . ALA A 1 213 ? -4.848 -16.245 21.045 1.00 92.56 213 ALA A CA 1
ATOM 1645 C C . ALA A 1 213 ? -4.603 -15.149 22.097 1.00 92.56 213 ALA A C 1
ATOM 1647 O O . ALA A 1 213 ? -5.401 -14.994 23.019 1.00 92.56 213 ALA A O 1
ATOM 1648 N N . ILE A 1 214 ? -3.562 -14.327 21.923 1.00 92.00 214 ILE A N 1
ATOM 1649 C CA . ILE A 1 214 ? -3.258 -13.176 22.794 1.00 92.00 214 ILE A CA 1
ATOM 1650 C C . ILE A 1 214 ? -4.422 -12.174 22.814 1.00 92.00 214 ILE A C 1
ATOM 1652 O O . ILE A 1 214 ? -4.759 -11.634 23.875 1.00 92.00 214 ILE A O 1
ATOM 1656 N N . ASN A 1 215 ? -5.068 -11.955 21.664 1.00 91.25 215 ASN A N 1
ATOM 1657 C CA . ASN A 1 215 ? -6.247 -11.101 21.562 1.00 91.25 215 ASN A CA 1
ATOM 1658 C C . ASN A 1 215 ? -7.437 -11.660 22.349 1.00 91.25 215 ASN A C 1
ATOM 1660 O O . ASN A 1 215 ? -8.034 -10.937 23.149 1.00 91.25 215 ASN A O 1
ATOM 1664 N N . LEU A 1 216 ? -7.722 -12.955 22.189 1.00 89.81 216 LEU A N 1
ATOM 1665 C CA . LEU A 1 216 ? -8.800 -13.651 22.896 1.00 89.81 216 LEU A CA 1
ATOM 1666 C C . LEU A 1 216 ? -8.555 -13.733 24.410 1.00 89.81 216 LEU A C 1
ATOM 1668 O O . LEU A 1 216 ? -9.502 -13.664 25.189 1.00 89.81 216 LEU A O 1
ATOM 1672 N N . MET A 1 217 ? -7.291 -13.798 24.842 1.00 91.38 217 MET A N 1
ATOM 1673 C CA . MET A 1 217 ? -6.894 -13.722 26.256 1.00 91.38 217 MET A CA 1
ATOM 1674 C C . MET A 1 217 ? -7.062 -12.316 26.863 1.00 91.38 217 MET A C 1
ATOM 1676 O O . MET A 1 217 ? -6.809 -12.121 28.052 1.00 91.38 217 MET A O 1
ATOM 1680 N N . GLY A 1 218 ? -7.484 -11.321 26.076 1.00 88.19 218 GLY A N 1
ATOM 1681 C CA . GLY A 1 218 ? -7.781 -9.972 26.557 1.00 88.19 218 GLY A CA 1
ATOM 1682 C C . GLY A 1 218 ? -6.556 -9.069 26.717 1.00 88.19 218 GLY A C 1
ATOM 1683 O O . GLY A 1 218 ? -6.651 -8.013 27.348 1.00 88.19 218 GLY A O 1
ATOM 1684 N N . ILE A 1 219 ? -5.406 -9.433 26.139 1.00 87.19 219 ILE A N 1
ATOM 1685 C CA . ILE A 1 219 ? -4.200 -8.599 26.183 1.00 87.19 219 ILE A CA 1
ATOM 1686 C C . ILE A 1 219 ? -4.362 -7.440 25.191 1.00 87.19 219 ILE A C 1
ATOM 1688 O O . ILE A 1 219 ? -4.277 -7.608 23.975 1.00 87.19 219 ILE A O 1
ATOM 1692 N N . ARG A 1 220 ? -4.578 -6.233 25.730 1.00 84.44 220 ARG A N 1
ATOM 1693 C CA . ARG A 1 220 ? -4.772 -4.988 24.955 1.00 84.44 220 ARG A CA 1
ATOM 1694 C C . ARG A 1 220 ? -3.506 -4.143 24.789 1.00 84.44 220 ARG A C 1
ATOM 1696 O O . ARG A 1 220 ? -3.564 -3.059 24.217 1.00 84.44 220 ARG A O 1
ATOM 1703 N N . ARG A 1 221 ? -2.364 -4.593 25.319 1.00 86.94 221 ARG A N 1
ATOM 1704 C CA . ARG A 1 221 ? -1.087 -3.883 25.147 1.00 86.94 221 ARG A CA 1
ATOM 1705 C C . ARG A 1 221 ? -0.590 -4.079 23.708 1.00 86.94 221 ARG A C 1
ATOM 1707 O O . ARG A 1 221 ? -0.637 -5.213 23.248 1.00 86.94 221 ARG A O 1
ATOM 1714 N N . PRO A 1 222 ? -0.084 -3.039 23.021 1.00 84.38 222 PRO A N 1
ATOM 1715 C CA . PRO A 1 222 ? 0.356 -3.151 21.626 1.00 84.38 222 PRO A CA 1
ATOM 1716 C C . PRO A 1 222 ? 1.710 -3.861 21.466 1.00 84.38 222 PRO A C 1
ATOM 1718 O O . PRO A 1 222 ? 1.950 -4.486 20.439 1.00 84.38 222 PRO A O 1
ATOM 1721 N N . LEU A 1 223 ? 2.579 -3.816 22.485 1.00 88.56 223 LEU A N 1
ATOM 1722 C CA . LEU A 1 223 ? 3.946 -4.352 22.410 1.00 88.56 223 LEU A CA 1
ATOM 1723 C C . LEU A 1 223 ? 4.035 -5.834 21.993 1.00 88.56 223 LEU A C 1
ATOM 1725 O O . LEU A 1 223 ? 4.832 -6.127 21.107 1.00 88.56 223 LEU A O 1
ATOM 1729 N N . PRO A 1 224 ? 3.240 -6.772 22.553 1.00 87.50 224 PRO A N 1
ATOM 1730 C CA . PRO A 1 224 ? 3.305 -8.177 22.150 1.00 87.50 224 PRO A CA 1
ATOM 1731 C C . PRO A 1 224 ? 2.962 -8.395 20.674 1.00 87.50 224 PRO A C 1
ATOM 1733 O O . PRO A 1 224 ? 3.603 -9.206 20.018 1.00 87.50 224 PRO A O 1
ATOM 1736 N N . TYR A 1 225 ? 1.992 -7.647 20.139 1.00 87.00 225 TYR A N 1
ATOM 1737 C CA . TYR A 1 225 ? 1.626 -7.729 18.724 1.00 87.00 225 TYR A CA 1
ATOM 1738 C C . TYR A 1 225 ? 2.752 -7.205 17.840 1.00 87.00 225 TYR A C 1
ATOM 1740 O O . TYR A 1 225 ? 3.099 -7.857 16.868 1.00 87.00 225 TYR A O 1
ATOM 1748 N N . PHE A 1 226 ? 3.366 -6.080 18.218 1.00 87.31 226 PHE A N 1
ATOM 1749 C CA . PHE A 1 226 ? 4.466 -5.499 17.454 1.00 87.31 226 PHE A CA 1
ATOM 1750 C C . PHE A 1 226 ? 5.677 -6.436 17.386 1.00 87.31 226 PHE A C 1
ATOM 1752 O O . PHE A 1 226 ? 6.218 -6.655 16.309 1.00 87.31 226 PHE A O 1
ATOM 1759 N N . ILE A 1 227 ? 6.054 -7.051 18.514 1.00 89.38 227 ILE A N 1
ATOM 1760 C CA . ILE A 1 227 ? 7.155 -8.025 18.557 1.00 89.38 227 ILE A CA 1
ATOM 1761 C C . ILE A 1 227 ? 6.851 -9.221 17.646 1.00 89.38 227 ILE A C 1
ATOM 1763 O O . ILE A 1 227 ? 7.704 -9.620 16.860 1.00 89.38 227 ILE A O 1
ATOM 1767 N N . LEU A 1 228 ? 5.635 -9.769 17.714 1.00 88.44 228 LEU A N 1
ATOM 1768 C CA . LEU A 1 228 ? 5.229 -10.891 16.863 1.00 88.44 228 LEU A CA 1
ATOM 1769 C C . LEU A 1 228 ? 5.235 -10.525 15.376 1.00 88.44 228 LEU A C 1
ATOM 1771 O O . LEU A 1 228 ? 5.710 -11.317 14.571 1.00 88.44 228 LEU A O 1
ATOM 1775 N N . THR A 1 229 ? 4.780 -9.322 15.020 1.00 84.94 229 THR A N 1
ATOM 1776 C CA . THR A 1 229 ? 4.839 -8.825 13.641 1.00 84.94 229 THR A CA 1
ATOM 1777 C C . THR A 1 229 ? 6.277 -8.646 13.156 1.00 84.94 229 THR A C 1
ATOM 1779 O O . THR A 1 229 ? 6.551 -8.980 12.019 1.00 84.94 229 THR A O 1
ATOM 1782 N N . THR A 1 230 ? 7.213 -8.178 13.992 1.00 84.38 230 THR A N 1
ATOM 1783 C CA . THR A 1 230 ? 8.629 -8.030 13.581 1.00 84.38 230 THR A CA 1
ATOM 1784 C C . THR A 1 230 ? 9.379 -9.350 13.406 1.00 84.38 230 THR A C 1
ATOM 1786 O O . THR A 1 230 ? 10.466 -9.362 12.837 1.00 84.38 230 THR A O 1
ATOM 1789 N N . VAL A 1 231 ? 8.845 -10.443 13.955 1.00 81.88 231 VAL A N 1
ATOM 1790 C CA . VAL A 1 231 ? 9.413 -11.793 13.819 1.00 81.88 231 VAL A CA 1
ATOM 1791 C C . VAL A 1 231 ? 8.909 -12.490 12.548 1.00 81.88 231 VAL A C 1
ATOM 1793 O O . VAL A 1 231 ? 9.548 -13.441 12.099 1.00 81.88 231 VAL A O 1
ATOM 1796 N N . LEU A 1 232 ? 7.773 -12.038 12.008 1.00 77.19 232 LEU A N 1
ATOM 1797 C CA . LEU A 1 232 ? 7.156 -12.527 10.775 1.00 77.19 232 LEU A CA 1
ATOM 1798 C C . LEU A 1 232 ? 7.908 -12.004 9.546 1.00 77.19 232 LEU A C 1
ATOM 1800 O O . LEU A 1 232 ? 8.111 -12.822 8.623 1.00 77.19 232 LEU A O 1
#

Sequence (232 aa):
MPDKNSFYYAPWERAYQRIATPFEEFIHRQTTTGILLMVCAVIALIIANSSYFDAYNQLLHSKMAISIGSWKIEHSLHHWINDGLMTIFFFVVGLEIKREVLVGELSSINNALLPVIGAIGGMVVPALLYLWVTGDTENAKGWGIPMATDIAFAVGVMALLGKRVPRALLTFLVALAIVDDLGAVTVIALFYTDTISTSYLAAALIILVVMIAINLMGIRRPLPYFILTTVL

Radius of gyration: 22.24 Å; chains: 1; bounding box: 52×48×78 Å

Secondary structure (DSSP, 8-state):
---S------HHHHHHHHHHHHHHHHHT-HHHHHHHHHHHHHHHHHHHTSTTHHHHHHHHT-EEEEEETTEEEEEEHHHHHHHHHHHHHHHHHHHHHHHHHHHSGGGSHHHHHHHHHHHHHHHHHHHHHHHHHHTTSGGGGGTTGGG---HHHHHHHHHHHGGGS-HHHHHHHHHHHHHHHHHHHHHHHHHS-----HHHHHHHHHHHHHHHHHHHTT---SHHHHHHHHH-

Foldseek 3Di:
DDDPDPDDDDPVNVVVCVVCVVVVVCVVQLLNLLVVVVVVVVVVVPCCPDPNNVVVVCQQQPWDWDDDPPDIDIGGNVVVCCVVVVVVVVVVLVVVVVCCCVPNQVVDPVSLVVLLVLLVCLQPVQLVVCCVVDVVHPCNLVSLVSQADDLSNVSNVVVVVPPVDDPVVNSSSSSNNSNSNVVSVVCCVPRVDPDDDPVVVVLVVVLVVVVVVCVVVVPPDCVVVVVSVVVD